Protein AF-A0A936DFU2-F1 (afdb_monomer_lite)

Radius of gyration: 25.17 Å; chains: 1; bounding box: 78×55×82 Å

Sequence (250 aa):
MAACGSPNARVMEKDEVQRMEPAEHAGEPSEAEKIRALIDEVRKVDAVFVRGEETFDGATMADELEHRVTRLTFATARQFVDAVAAIDRSKAEPLRVRLTDGTVLEARDWYLAALDEMEGATRAPRATGPARHDPNAPVTLGILDALTIVERSRETFVAPARKLPSGKTKGKRKEYTAPDFAEMLRKKWEFLGADVRDLETFIDEIATDAFSTMEPYRVLHEDGSEEELRGWLLAQLDARRAALAKGGAP

Secondary structure (DSSP, 8-state):
----------PPPP-----------TTS--HHHHHHHHHHHHHH--EEEEETTEEEEHHHHHHHHHHHHHH---SSHHHHHHHHHHHHHTSSS--EEEETTS-EEEHHHHHHHHHHHHTT--------S-----TTSHHHHHHHHHHHHHHH--PEEEPPPPBPTTS-B-SS--EEEHHHHHHHHHHHHHHH-TT--SHHHIIIIIISB-TTT--B-EEEPTTS-EEEHHHHHHHHHHHHHHHHHTT---

Foldseek 3Di:
DDDDDDDDDDDDDDDDDDDDDPPPPPPFDAQVRLLVQLLVCLLPAPKWKDWPPDIDHSNRVSVVLVVLVVVDDDRGNLRSLLVVQVVQVVDPGFIWIQHPVRDIGGVSVVSVVSSCVSRVVPDDPDDDDDDDDDCPDPQNVLVVVLLVCLLPDQWKKWADFDQDPVRDTDDDTDIDGSNRLSVQLVVQCVSSPPPVRHPVCSCQPRQAQDPRPGHGMWIQDPVRDIDTSSVVSVVSSVVVVVCVVVVDDD

pLDDT: mean 70.52, std 17.35, range [29.41, 91.0]

Structure (mmCIF, N/CA/C/O backbone):
data_AF-A0A936DFU2-F1
#
_entry.id   AF-A0A936DFU2-F1
#
loop_
_atom_site.group_PDB
_atom_site.id
_atom_site.type_symbol
_atom_site.label_atom_id
_atom_site.label_alt_id
_atom_site.label_comp_id
_atom_site.label_asym_id
_atom_site.label_entity_id
_atom_site.label_seq_id
_atom_site.pdbx_PDB_ins_code
_atom_site.Cartn_x
_atom_site.Cartn_y
_atom_site.Cartn_z
_atom_site.occupancy
_atom_site.B_iso_or_equiv
_atom_site.auth_seq_id
_atom_site.auth_comp_id
_atom_site.auth_asym_id
_atom_site.auth_atom_id
_atom_site.pdbx_PDB_model_num
ATOM 1 N N . MET A 1 1 ? 43.336 -40.981 53.126 1.00 37.81 1 MET A N 1
ATOM 2 C CA . MET A 1 1 ? 44.437 -40.228 52.490 1.00 37.81 1 MET A CA 1
ATOM 3 C C . MET A 1 1 ? 44.076 -39.996 51.030 1.00 37.81 1 MET A C 1
ATOM 5 O O . MET A 1 1 ? 43.496 -40.890 50.433 1.00 37.81 1 MET A O 1
ATOM 9 N N . ALA A 1 2 ? 44.342 -38.770 50.569 1.00 38.03 2 ALA A N 1
ATOM 10 C CA . ALA A 1 2 ? 44.378 -38.212 49.208 1.00 38.03 2 ALA A CA 1
ATOM 11 C C . ALA A 1 2 ? 44.585 -39.200 48.037 1.00 38.03 2 ALA A C 1
ATOM 13 O O . ALA A 1 2 ? 45.198 -40.238 48.235 1.00 38.03 2 ALA A O 1
ATOM 14 N N . ALA A 1 3 ? 44.282 -38.914 46.769 1.00 29.52 3 ALA A N 1
ATOM 15 C CA . ALA A 1 3 ? 43.553 -37.877 46.027 1.00 29.52 3 ALA A CA 1
ATOM 16 C C . ALA A 1 3 ? 43.796 -38.187 44.524 1.00 29.52 3 ALA A C 1
ATOM 18 O O . ALA A 1 3 ? 44.840 -38.749 44.212 1.00 29.52 3 ALA A O 1
ATOM 19 N N . CYS A 1 4 ? 42.893 -37.730 43.641 1.00 33.91 4 CYS A N 1
ATOM 20 C CA . CYS A 1 4 ? 43.118 -37.340 42.229 1.00 33.91 4 CYS A CA 1
ATOM 21 C C . CYS A 1 4 ? 43.602 -38.410 41.211 1.00 33.91 4 CYS A C 1
ATOM 23 O O . CYS A 1 4 ? 44.505 -39.183 41.470 1.00 33.91 4 CYS A O 1
ATOM 25 N N . GLY A 1 5 ? 43.113 -38.476 39.973 1.00 32.28 5 GLY A N 1
ATOM 26 C CA . GLY A 1 5 ? 42.166 -37.631 39.259 1.00 32.28 5 GLY A CA 1
ATOM 27 C C . GLY A 1 5 ? 41.807 -38.250 37.902 1.00 32.28 5 GLY A C 1
ATOM 28 O O . GLY A 1 5 ? 42.574 -39.018 37.325 1.00 32.28 5 GLY A O 1
ATOM 29 N N . SER A 1 6 ? 40.619 -37.911 37.407 1.00 43.75 6 SER A N 1
ATOM 30 C CA . SER A 1 6 ? 40.254 -38.058 35.994 1.00 43.75 6 SER A CA 1
ATOM 31 C C . SER A 1 6 ? 40.936 -36.960 35.166 1.00 43.75 6 SER A C 1
ATOM 33 O O . SER A 1 6 ? 41.292 -35.911 35.713 1.00 43.75 6 SER A O 1
ATOM 35 N N . PRO A 1 7 ? 41.049 -37.149 33.841 1.00 48.31 7 PRO A N 1
ATOM 36 C CA . PRO A 1 7 ? 40.136 -36.370 33.001 1.00 48.31 7 PRO A CA 1
ATOM 37 C C . PRO A 1 7 ? 39.566 -37.122 31.781 1.00 48.31 7 PRO A C 1
ATOM 39 O O . PRO A 1 7 ? 40.269 -37.888 31.136 1.00 48.31 7 PRO A O 1
ATOM 42 N N . ASN A 1 8 ? 38.294 -36.791 31.497 1.00 35.34 8 ASN A N 1
ATOM 43 C CA . ASN A 1 8 ? 37.645 -36.487 30.204 1.00 35.34 8 ASN A CA 1
ATOM 44 C C . ASN A 1 8 ? 37.805 -37.429 28.994 1.00 35.34 8 ASN A C 1
ATOM 46 O O . ASN A 1 8 ? 38.872 -37.937 28.704 1.00 35.34 8 ASN A O 1
ATOM 50 N N . ALA A 1 9 ? 36.825 -37.588 28.107 1.00 38.09 9 ALA A N 1
ATOM 51 C CA . ALA A 1 9 ? 35.426 -37.172 28.038 1.00 38.09 9 ALA A CA 1
ATOM 52 C C . ALA A 1 9 ? 34.823 -37.949 26.856 1.00 38.09 9 ALA A C 1
ATOM 54 O O . ALA A 1 9 ? 35.426 -37.993 25.784 1.00 38.09 9 ALA A O 1
ATOM 55 N N . ARG A 1 10 ? 33.623 -38.514 27.006 1.00 35.47 10 ARG A N 1
ATOM 56 C CA . ARG A 1 10 ? 32.762 -38.780 25.851 1.00 35.47 10 ARG A CA 1
ATOM 57 C C . ARG A 1 10 ? 31.477 -38.005 26.075 1.00 35.47 10 ARG A C 1
ATOM 59 O O . ARG A 1 10 ? 30.786 -38.190 27.071 1.00 35.47 10 ARG A O 1
ATOM 66 N N . VAL A 1 11 ? 31.316 -37.024 25.201 1.00 44.38 11 VAL A N 1
ATOM 67 C CA . VAL A 1 11 ? 30.290 -35.992 25.176 1.00 44.38 11 VAL A CA 1
ATOM 68 C C . VAL A 1 11 ? 28.898 -36.619 25.206 1.00 44.38 11 VAL A C 1
ATOM 70 O O . VAL A 1 11 ? 28.644 -37.615 24.538 1.00 44.38 11 VAL A O 1
ATOM 73 N N . MET A 1 12 ? 28.035 -36.001 26.011 1.00 35.97 12 MET A N 1
ATOM 74 C CA . MET A 1 12 ? 26.599 -36.238 26.078 1.00 35.97 12 MET A CA 1
ATOM 75 C C . MET A 1 12 ? 25.949 -35.831 24.752 1.00 35.97 12 MET A C 1
ATOM 77 O O . MET A 1 12 ? 26.079 -34.674 24.347 1.00 35.97 12 MET A O 1
ATOM 81 N N . GLU A 1 13 ? 25.229 -36.747 24.108 1.00 41.91 13 GLU A N 1
ATOM 82 C CA . GLU A 1 13 ? 24.231 -36.375 23.107 1.00 41.91 13 GLU A CA 1
ATOM 83 C C . GLU A 1 13 ? 23.033 -35.764 23.834 1.00 41.91 13 GLU A C 1
ATOM 85 O O . GLU A 1 13 ? 22.465 -36.337 24.765 1.00 41.91 13 GLU A O 1
ATOM 90 N N . LYS A 1 14 ? 22.757 -34.521 23.453 1.00 38.25 14 LYS A N 1
ATOM 91 C CA . LYS A 1 14 ? 21.739 -33.636 23.993 1.00 38.25 14 LYS A CA 1
ATOM 92 C C . LYS A 1 14 ? 20.502 -33.672 23.103 1.00 38.25 14 LYS A C 1
ATOM 94 O O . LYS A 1 14 ? 20.624 -33.714 21.884 1.00 38.25 14 LYS A O 1
ATOM 99 N N . ASP A 1 15 ? 19.376 -33.464 23.772 1.00 38.47 15 ASP A N 1
ATOM 100 C CA . ASP A 1 15 ? 18.198 -32.757 23.275 1.00 38.47 15 ASP A CA 1
ATOM 101 C C . ASP A 1 15 ? 17.238 -33.515 22.349 1.00 38.47 15 ASP A C 1
ATOM 103 O O . ASP A 1 15 ? 17.167 -33.355 21.134 1.00 38.47 15 ASP A O 1
ATOM 107 N N . GLU A 1 16 ? 16.365 -34.245 23.036 1.00 44.91 16 GLU A N 1
ATOM 108 C CA . GLU A 1 16 ? 14.933 -34.283 22.773 1.00 44.91 16 GLU A CA 1
ATOM 109 C C . GLU A 1 16 ? 14.372 -32.842 22.678 1.00 44.91 16 GLU A C 1
ATOM 111 O O . GLU A 1 16 ? 14.086 -32.198 23.686 1.00 44.91 16 GLU A O 1
ATOM 116 N N . VAL A 1 17 ? 14.210 -32.323 21.456 1.00 40.50 17 VAL A N 1
ATOM 117 C CA . VAL A 1 17 ? 13.314 -31.191 21.169 1.00 40.50 17 VAL A CA 1
ATOM 118 C C . VAL A 1 17 ? 12.320 -31.628 20.107 1.00 40.50 17 VAL A C 1
ATOM 120 O O . VAL A 1 17 ? 12.527 -31.514 18.904 1.00 40.50 17 VAL A O 1
ATOM 123 N N . GLN A 1 18 ? 11.192 -32.124 20.587 1.00 39.03 18 GLN A N 1
ATOM 124 C CA . GLN A 1 18 ? 9.959 -32.164 19.830 1.00 39.03 18 GLN A CA 1
ATOM 125 C C . GLN A 1 18 ? 9.424 -30.725 19.767 1.00 39.03 18 GLN A C 1
ATOM 127 O O . GLN A 1 18 ? 8.985 -30.210 20.794 1.00 39.03 18 GLN A O 1
ATOM 132 N N . ARG A 1 19 ? 9.485 -30.056 18.604 1.00 36.56 19 ARG A N 1
ATOM 133 C CA . ARG A 1 19 ? 8.573 -28.953 18.233 1.00 36.56 19 ARG A CA 1
ATOM 134 C C . ARG A 1 19 ? 8.768 -28.491 16.787 1.00 36.56 19 ARG A C 1
ATOM 136 O O . ARG A 1 19 ? 9.755 -27.848 16.461 1.00 36.56 19 ARG A O 1
ATOM 143 N N . MET A 1 20 ? 7.709 -28.741 16.021 1.00 29.41 20 MET A N 1
ATOM 144 C CA . MET A 1 20 ? 7.268 -28.014 14.830 1.00 29.41 20 MET A CA 1
ATOM 145 C C . MET A 1 20 ? 8.169 -28.164 13.608 1.00 29.41 20 MET A C 1
ATOM 147 O O . MET A 1 20 ? 9.076 -27.379 13.352 1.00 29.41 20 MET A O 1
ATOM 151 N N . GLU A 1 21 ? 7.816 -29.174 12.817 1.00 34.22 21 GLU A N 1
ATOM 152 C CA . GLU A 1 21 ? 8.001 -29.158 11.371 1.00 34.22 21 GLU A CA 1
ATOM 153 C C . GLU A 1 21 ? 7.580 -27.775 10.836 1.00 34.22 21 GLU A C 1
ATOM 155 O O . GLU A 1 21 ? 6.469 -27.324 11.147 1.00 34.22 21 GLU A O 1
ATOM 160 N N . PRO A 1 22 ? 8.438 -27.051 10.094 1.00 34.81 22 PRO A N 1
ATOM 161 C CA . PRO A 1 22 ? 7.972 -25.899 9.348 1.00 34.81 22 PRO A CA 1
ATOM 162 C C . PRO A 1 22 ? 6.972 -26.433 8.330 1.00 34.81 22 PRO A C 1
ATOM 164 O O . PRO A 1 22 ? 7.327 -27.234 7.470 1.00 34.81 22 PRO A O 1
ATOM 167 N N . ALA A 1 23 ? 5.709 -26.039 8.483 1.00 34.94 23 ALA A N 1
ATOM 168 C CA . ALA A 1 23 ? 4.673 -26.334 7.514 1.00 34.94 23 ALA A CA 1
ATOM 169 C C . ALA A 1 23 ? 5.154 -25.851 6.144 1.00 34.94 23 ALA A C 1
ATOM 171 O O . ALA A 1 23 ? 5.227 -24.647 5.891 1.00 34.94 23 ALA A O 1
ATOM 172 N N . GLU A 1 24 ? 5.510 -26.804 5.289 1.00 38.97 24 GLU A N 1
ATOM 173 C CA . GLU A 1 24 ? 5.785 -26.584 3.883 1.00 38.97 24 GLU A CA 1
ATOM 174 C C . GLU A 1 24 ? 4.565 -25.878 3.279 1.00 38.97 24 GLU A C 1
ATOM 176 O O . GLU A 1 24 ? 3.516 -26.487 3.068 1.00 38.97 24 GLU A O 1
ATOM 181 N N . HIS A 1 25 ? 4.677 -24.569 3.031 1.00 38.44 25 HIS A N 1
ATOM 182 C CA . HIS A 1 25 ? 3.763 -23.844 2.149 1.00 38.44 25 HIS A CA 1
ATOM 183 C C . HIS A 1 25 ? 4.099 -24.267 0.716 1.00 38.44 25 HIS A C 1
ATOM 185 O O . HIS A 1 25 ? 4.729 -23.544 -0.050 1.00 38.44 25 HIS A O 1
ATOM 191 N N . ALA A 1 26 ? 3.754 -25.508 0.383 1.00 45.69 26 ALA A N 1
ATOM 192 C CA . ALA A 1 26 ? 3.852 -26.042 -0.960 1.00 45.69 26 ALA A CA 1
ATOM 193 C C . ALA A 1 26 ? 2.781 -25.366 -1.831 1.00 45.69 26 ALA A C 1
ATOM 195 O O . ALA A 1 26 ? 1.634 -25.807 -1.865 1.00 45.69 26 ALA A O 1
ATOM 196 N N . GLY A 1 27 ? 3.157 -24.282 -2.515 1.00 52.28 27 GLY A N 1
ATOM 197 C CA . GLY A 1 27 ? 2.337 -23.694 -3.576 1.00 52.28 27 GLY A CA 1
ATOM 198 C C . GLY A 1 27 ? 2.658 -22.248 -3.947 1.00 52.28 27 GLY A C 1
ATOM 199 O O . GLY A 1 27 ? 2.494 -21.894 -5.111 1.00 52.28 27 GLY A O 1
ATOM 200 N N . GLU A 1 28 ? 3.144 -21.429 -3.012 1.00 56.53 28 GLU A N 1
ATOM 201 C CA . GLU A 1 28 ? 3.350 -19.993 -3.248 1.00 56.53 28 GLU A CA 1
ATOM 202 C C . GLU A 1 28 ? 4.844 -19.636 -3.203 1.00 56.53 28 GLU A C 1
ATOM 204 O O . GLU A 1 28 ? 5.522 -19.988 -2.234 1.00 56.53 28 GLU A O 1
ATOM 209 N N . PRO A 1 29 ? 5.388 -18.964 -4.239 1.00 68.69 29 PRO A N 1
ATOM 210 C CA . PRO A 1 29 ? 6.783 -18.543 -4.238 1.00 68.69 29 PRO A CA 1
ATOM 211 C C . PRO A 1 29 ? 7.025 -17.570 -3.083 1.00 68.69 29 PRO A C 1
ATOM 213 O O . PRO A 1 29 ? 6.237 -16.652 -2.854 1.00 68.69 29 PRO A O 1
ATOM 216 N N . SER A 1 30 ? 8.130 -17.744 -2.362 1.00 73.69 30 SER A N 1
ATOM 217 C CA . SER A 1 30 ? 8.519 -16.802 -1.314 1.00 73.69 30 SER A CA 1
ATOM 218 C C . SER A 1 30 ? 8.784 -15.409 -1.893 1.00 73.69 30 SER A C 1
ATOM 220 O O . SER A 1 30 ? 9.151 -15.255 -3.057 1.00 73.69 30 SER A O 1
ATOM 222 N N . GLU A 1 31 ? 8.683 -14.367 -1.067 1.00 76.44 31 GLU A N 1
ATOM 223 C CA . GLU A 1 31 ? 8.936 -12.982 -1.497 1.00 76.44 31 GLU A CA 1
ATOM 224 C C . GLU A 1 31 ? 10.331 -12.797 -2.124 1.00 76.44 31 GLU A C 1
ATOM 226 O O . GLU A 1 31 ? 10.501 -12.058 -3.093 1.00 76.44 31 GLU A O 1
ATOM 231 N N . ALA A 1 32 ? 11.335 -13.529 -1.631 1.00 70.00 32 ALA A N 1
ATOM 232 C CA . ALA A 1 32 ? 12.675 -13.528 -2.210 1.00 70.00 32 ALA A CA 1
ATOM 233 C C . ALA A 1 32 ? 12.726 -14.208 -3.591 1.00 70.00 32 ALA A C 1
ATOM 235 O O . ALA A 1 32 ? 13.481 -13.775 -4.462 1.00 70.00 32 ALA A O 1
ATOM 236 N N . GLU A 1 33 ? 11.936 -15.261 -3.803 1.00 70.25 33 GLU A N 1
ATOM 237 C CA . GLU A 1 33 ? 11.803 -15.922 -5.104 1.00 70.25 33 GLU A CA 1
ATOM 238 C C . GLU A 1 33 ? 11.056 -15.040 -6.102 1.00 70.25 33 GLU A C 1
ATOM 240 O O . GLU A 1 33 ? 11.513 -14.919 -7.235 1.00 70.25 33 GLU A O 1
ATOM 245 N N . LYS A 1 34 ? 9.997 -14.342 -5.673 1.00 78.88 34 LYS A N 1
ATOM 246 C CA . LYS A 1 34 ? 9.277 -13.359 -6.500 1.00 78.88 34 LYS A CA 1
ATOM 247 C C . LYS A 1 34 ? 10.191 -12.227 -6.973 1.00 78.88 34 LYS A C 1
ATOM 249 O O . LYS A 1 34 ? 10.191 -11.884 -8.149 1.00 78.88 34 LYS A O 1
ATOM 254 N N . ILE A 1 35 ? 11.036 -11.684 -6.093 1.00 75.94 35 ILE A N 1
ATOM 255 C CA . ILE A 1 35 ? 11.999 -10.630 -6.461 1.00 75.94 35 ILE A CA 1
ATOM 256 C C . ILE A 1 35 ? 13.052 -11.150 -7.443 1.00 75.94 35 ILE A C 1
ATOM 258 O O . ILE A 1 35 ? 13.389 -10.466 -8.408 1.00 75.94 35 ILE A O 1
ATOM 262 N N . ARG A 1 36 ? 13.570 -12.365 -7.228 1.00 75.81 36 ARG A N 1
ATOM 263 C CA . ARG A 1 36 ? 14.516 -12.988 -8.167 1.00 75.81 36 ARG A CA 1
ATOM 264 C C . ARG A 1 36 ? 13.873 -13.241 -9.527 1.00 75.81 36 ARG A C 1
ATOM 266 O O . ARG A 1 36 ? 14.506 -12.964 -10.539 1.00 75.81 36 ARG A O 1
ATOM 273 N N . ALA A 1 37 ? 12.633 -13.724 -9.547 1.00 80.75 37 ALA A N 1
ATOM 274 C CA . ALA A 1 37 ? 11.871 -13.938 -10.770 1.00 80.75 37 ALA A CA 1
ATOM 275 C C . ALA A 1 37 ? 11.608 -12.616 -11.506 1.00 80.75 37 ALA A C 1
ATOM 277 O O . ALA A 1 37 ? 11.819 -12.548 -12.711 1.00 80.75 37 ALA A O 1
ATOM 278 N N . LEU A 1 38 ? 11.259 -11.544 -10.786 1.00 86.31 38 LEU A N 1
ATOM 279 C CA . LEU A 1 38 ? 11.111 -10.198 -11.346 1.00 86.31 38 LEU A CA 1
ATOM 280 C C . LEU A 1 38 ? 12.402 -9.703 -12.011 1.00 86.31 38 LEU A C 1
ATOM 282 O O . LEU A 1 38 ? 12.369 -9.207 -13.132 1.00 86.31 38 LEU A O 1
ATOM 286 N N . ILE A 1 39 ? 13.545 -9.846 -11.340 1.00 84.12 39 ILE A N 1
ATOM 287 C CA . ILE A 1 39 ? 14.851 -9.446 -11.887 1.00 84.12 39 ILE A CA 1
ATOM 288 C C . ILE A 1 39 ? 15.209 -10.277 -13.126 1.00 84.12 39 ILE A C 1
ATOM 290 O O . ILE A 1 39 ? 15.739 -9.744 -14.102 1.00 84.12 39 ILE A O 1
ATOM 294 N N . ASP A 1 40 ? 14.914 -11.574 -13.107 1.00 79.69 40 ASP A N 1
ATOM 295 C CA . ASP A 1 40 ? 15.152 -12.461 -14.243 1.00 79.69 40 ASP A CA 1
ATOM 296 C C . ASP A 1 40 ? 14.243 -12.121 -15.440 1.00 79.69 40 ASP A C 1
ATOM 298 O O . ASP A 1 40 ? 14.696 -12.140 -16.584 1.00 79.69 40 ASP A O 1
ATOM 302 N N . GLU A 1 41 ? 13.001 -11.703 -15.188 1.00 86.38 41 GLU A N 1
ATOM 303 C CA . GLU A 1 41 ? 12.084 -11.197 -16.215 1.00 86.38 41 GLU A CA 1
ATOM 304 C C . GLU A 1 41 ? 12.598 -9.887 -16.827 1.00 86.38 41 GLU A C 1
ATOM 306 O O . GLU A 1 41 ? 12.636 -9.740 -18.047 1.00 86.38 41 GLU A O 1
ATOM 311 N N . VAL A 1 42 ? 13.102 -8.963 -16.000 1.00 86.75 42 VAL A N 1
ATOM 312 C CA . VAL A 1 42 ? 13.769 -7.729 -16.461 1.00 86.75 42 VAL A CA 1
ATOM 313 C C . VAL A 1 42 ? 14.993 -8.033 -17.322 1.00 86.75 42 VAL A C 1
ATOM 315 O O . VAL A 1 42 ? 15.252 -7.336 -18.298 1.00 86.75 42 VAL A O 1
ATOM 318 N N . ARG A 1 43 ? 15.742 -9.089 -17.002 1.00 85.38 43 ARG A N 1
ATOM 319 C CA . ARG A 1 43 ? 16.902 -9.507 -17.796 1.00 85.38 43 ARG A CA 1
ATOM 320 C C . ARG A 1 43 ? 16.503 -10.059 -19.167 1.00 85.38 43 ARG A C 1
ATOM 322 O O . ARG A 1 43 ? 17.261 -9.911 -20.122 1.00 85.38 43 ARG A O 1
ATOM 329 N N . L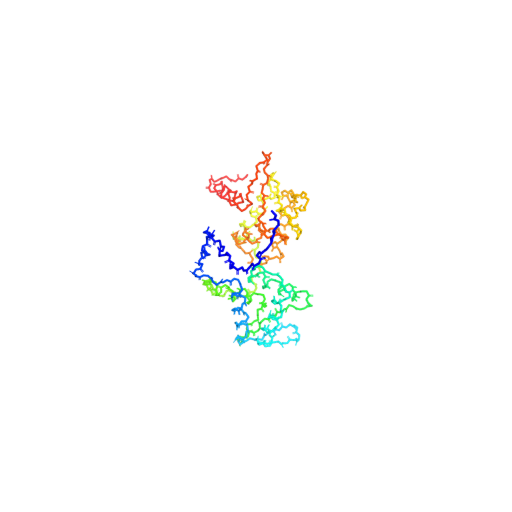YS A 1 44 ? 15.352 -10.729 -19.251 1.00 84.19 44 LYS A N 1
ATOM 330 C CA . LYS A 1 44 ? 14.862 -11.416 -20.457 1.00 84.19 44 LYS A CA 1
ATOM 331 C C . LYS A 1 44 ? 13.985 -10.548 -21.346 1.00 84.19 44 LYS A C 1
ATOM 333 O O . LYS A 1 44 ? 13.862 -10.851 -22.533 1.00 84.19 44 LYS A O 1
ATOM 338 N N . VAL A 1 45 ? 13.347 -9.522 -20.784 1.00 82.81 45 VAL A N 1
ATOM 339 C CA . VAL A 1 45 ? 12.426 -8.681 -21.539 1.00 82.81 45 VAL A CA 1
ATOM 340 C C . VAL A 1 45 ? 13.177 -7.943 -22.642 1.00 82.81 45 VAL A C 1
ATOM 342 O O . VAL A 1 45 ? 14.194 -7.286 -22.418 1.00 82.81 45 VAL A O 1
ATOM 345 N N . ASP A 1 46 ? 12.634 -8.024 -23.852 1.00 81.56 46 ASP A N 1
ATOM 346 C CA . ASP A 1 46 ? 13.079 -7.213 -24.979 1.00 81.56 46 ASP A CA 1
ATOM 347 C C . ASP A 1 46 ? 12.450 -5.816 -24.859 1.00 81.56 46 ASP A C 1
ATOM 349 O O . ASP A 1 46 ? 11.468 -5.471 -25.521 1.00 81.56 46 ASP A O 1
ATOM 353 N N . ALA A 1 47 ? 12.944 -5.047 -23.888 1.00 84.81 47 ALA A N 1
ATOM 354 C CA . ALA A 1 47 ? 12.514 -3.687 -23.604 1.00 84.81 47 ALA A CA 1
ATOM 355 C C . ALA A 1 47 ? 13.706 -2.800 -23.238 1.00 84.81 47 ALA A C 1
ATOM 357 O O . ALA A 1 47 ? 14.741 -3.264 -22.760 1.00 84.81 47 ALA A O 1
ATOM 358 N N . VAL A 1 48 ? 13.537 -1.496 -23.451 1.00 87.81 48 VAL A N 1
ATOM 359 C CA . VAL A 1 48 ? 14.535 -0.485 -23.093 1.00 87.81 48 VAL A CA 1
ATOM 360 C C . VAL A 1 48 ? 14.004 0.342 -21.935 1.00 87.81 48 VAL A C 1
ATOM 362 O O . VAL A 1 48 ? 12.944 0.960 -22.039 1.00 87.81 48 VAL A O 1
ATOM 365 N N . PHE A 1 49 ? 14.756 0.389 -20.846 1.00 86.94 49 PHE A N 1
ATOM 366 C CA . PHE A 1 49 ? 14.473 1.233 -19.698 1.00 86.94 49 PHE A CA 1
ATOM 367 C C . PHE A 1 49 ? 15.054 2.620 -19.964 1.00 86.94 49 PHE A C 1
ATOM 369 O O . PHE A 1 49 ? 16.219 2.756 -20.318 1.00 86.94 49 PHE A O 1
ATOM 376 N N . VAL A 1 50 ? 14.250 3.667 -19.842 1.00 84.88 50 VAL A N 1
ATOM 377 C CA . VAL A 1 50 ? 14.627 5.037 -20.198 1.00 84.88 50 VAL A CA 1
ATOM 378 C C . VAL A 1 50 ? 14.444 5.932 -18.987 1.00 84.88 50 VAL A C 1
ATOM 380 O O . VAL A 1 50 ? 13.370 5.957 -18.384 1.00 84.88 50 VAL A O 1
ATOM 383 N N . ARG A 1 51 ? 15.481 6.692 -18.645 1.00 83.12 51 ARG A N 1
ATOM 384 C CA . ARG A 1 51 ? 15.439 7.745 -17.631 1.00 83.12 51 ARG A CA 1
ATOM 385 C C . ARG A 1 51 ? 16.028 9.004 -18.255 1.00 83.12 51 ARG A C 1
ATOM 387 O O . ARG A 1 51 ? 17.242 9.120 -18.376 1.00 83.12 51 ARG A O 1
ATOM 394 N N . GLY A 1 52 ? 15.167 9.915 -18.696 1.00 80.94 52 GLY A N 1
ATOM 395 C CA . GLY A 1 52 ? 15.631 11.089 -19.430 1.00 80.94 52 GLY A CA 1
ATOM 396 C C . GLY A 1 52 ? 16.283 10.739 -20.757 1.00 80.94 52 GLY A C 1
ATOM 397 O O . GLY A 1 52 ? 15.672 10.091 -21.606 1.00 80.94 52 GLY A O 1
ATOM 398 N N . GLU A 1 53 ? 17.541 11.152 -20.905 1.00 78.62 53 GLU A N 1
ATOM 399 C CA . GLU A 1 53 ? 18.410 10.822 -22.041 1.00 78.62 53 GLU A CA 1
ATOM 400 C C . GLU A 1 53 ? 19.170 9.497 -21.849 1.00 78.62 53 GLU A C 1
ATOM 402 O O . GLU A 1 53 ? 19.748 8.974 -22.802 1.00 78.62 53 GLU A O 1
ATOM 407 N N . GLU A 1 54 ? 19.166 8.932 -20.637 1.00 83.38 54 GLU A N 1
ATOM 408 C CA . GLU A 1 54 ? 19.817 7.658 -20.344 1.00 83.38 54 GLU A CA 1
ATOM 409 C C . GLU A 1 54 ? 18.916 6.482 -20.739 1.00 83.38 54 GLU A C 1
ATOM 411 O O . GLU A 1 54 ? 17.723 6.443 -20.420 1.00 83.38 54 GLU A O 1
ATOM 416 N N . THR A 1 55 ? 19.504 5.486 -21.400 1.00 85.94 55 THR A N 1
ATOM 417 C CA . THR A 1 55 ? 18.831 4.238 -21.770 1.00 85.94 55 THR A CA 1
ATOM 418 C C . THR A 1 55 ? 19.598 3.042 -21.232 1.00 85.94 55 THR A C 1
ATOM 420 O O . THR A 1 55 ? 20.803 2.931 -21.457 1.00 85.94 55 THR A O 1
ATOM 423 N N . PHE A 1 56 ? 18.886 2.125 -20.595 1.00 85.19 56 PHE A N 1
ATOM 424 C CA . PHE A 1 56 ? 19.396 0.881 -20.043 1.00 85.19 56 PHE A CA 1
ATOM 425 C C . PHE A 1 56 ? 18.693 -0.280 -20.747 1.00 85.19 56 PHE A C 1
ATOM 427 O O . PHE A 1 56 ? 17.476 -0.256 -20.944 1.00 85.19 56 PHE A O 1
ATOM 434 N N . ASP A 1 57 ? 19.452 -1.289 -21.156 1.00 86.12 57 ASP A N 1
ATOM 435 C CA . ASP A 1 57 ? 18.866 -2.554 -21.594 1.00 86.12 57 ASP A CA 1
ATOM 436 C C . ASP A 1 57 ? 18.423 -3.392 -20.382 1.00 86.12 57 ASP A C 1
ATOM 438 O O . ASP A 1 57 ? 18.738 -3.077 -19.228 1.00 86.12 57 ASP A O 1
ATOM 442 N N . GLY A 1 58 ? 17.659 -4.455 -20.638 1.00 82.06 58 GLY A N 1
ATOM 443 C CA . GLY A 1 58 ? 17.165 -5.344 -19.586 1.00 82.06 58 GLY A CA 1
ATOM 444 C C . GLY A 1 58 ? 18.275 -5.954 -18.725 1.00 82.06 58 GLY A C 1
ATOM 445 O O . GLY A 1 58 ? 18.121 -6.068 -17.512 1.00 82.06 58 GLY A O 1
ATOM 446 N N . ALA A 1 59 ? 19.435 -6.269 -19.310 1.00 84.19 59 ALA A N 1
ATOM 447 C CA . ALA A 1 59 ? 20.581 -6.788 -18.565 1.00 84.19 59 ALA A CA 1
ATOM 448 C C . ALA A 1 59 ? 21.137 -5.748 -17.578 1.00 84.19 59 ALA A C 1
ATOM 450 O O . ALA A 1 59 ? 21.267 -6.034 -16.390 1.00 84.19 59 ALA A O 1
ATOM 451 N N . THR A 1 60 ? 21.377 -4.523 -18.048 1.00 85.75 60 THR A N 1
ATOM 452 C CA . THR A 1 60 ? 21.880 -3.412 -17.230 1.00 85.75 60 THR A CA 1
ATOM 453 C C . THR A 1 60 ? 20.895 -3.052 -16.118 1.00 85.75 60 THR A C 1
ATOM 455 O O . THR A 1 60 ? 21.301 -2.810 -14.980 1.00 85.75 60 THR A O 1
ATOM 458 N N . MET A 1 61 ? 19.593 -3.046 -16.420 1.00 87.88 61 MET A N 1
ATOM 459 C CA . MET A 1 61 ? 18.563 -2.774 -15.419 1.00 87.88 61 MET A CA 1
ATOM 460 C C . MET A 1 61 ? 18.462 -3.902 -14.384 1.00 87.88 61 MET A C 1
ATOM 462 O O . MET A 1 61 ? 18.322 -3.622 -13.194 1.00 87.88 61 MET A O 1
ATOM 466 N N . ALA A 1 62 ? 18.579 -5.166 -14.801 1.00 83.38 62 ALA A N 1
ATOM 467 C CA . ALA A 1 62 ? 18.595 -6.306 -13.889 1.00 83.38 62 ALA A CA 1
ATOM 468 C C . ALA A 1 62 ? 19.781 -6.227 -12.916 1.00 83.38 62 ALA A C 1
ATOM 470 O O . ALA A 1 62 ? 19.577 -6.353 -11.710 1.00 83.38 62 ALA A O 1
ATOM 471 N N . ASP A 1 63 ? 20.986 -5.924 -13.409 1.00 79.69 63 ASP A N 1
ATOM 472 C CA . ASP A 1 63 ? 22.160 -5.679 -12.564 1.00 79.69 63 ASP A CA 1
ATOM 473 C C . ASP A 1 63 ? 21.906 -4.544 -11.557 1.00 79.69 63 ASP A C 1
ATOM 475 O O . ASP A 1 63 ? 22.222 -4.673 -10.371 1.00 79.69 63 ASP A O 1
ATOM 479 N N . GLU A 1 64 ? 21.294 -3.434 -11.982 1.00 81.81 64 GLU A N 1
ATOM 480 C CA . GLU A 1 64 ? 20.953 -2.329 -11.078 1.00 81.81 64 GLU A CA 1
ATOM 481 C C . GLU A 1 64 ? 19.949 -2.767 -9.994 1.00 81.81 64 GLU A C 1
ATOM 483 O O . GLU A 1 64 ? 20.107 -2.409 -8.821 1.00 81.81 64 GLU A O 1
ATOM 488 N N . LEU A 1 65 ? 18.945 -3.574 -10.346 1.00 82.94 65 LEU A N 1
ATOM 489 C CA . LEU A 1 65 ? 17.986 -4.132 -9.390 1.00 82.94 65 LEU A CA 1
ATOM 490 C C . LEU A 1 65 ? 18.653 -5.104 -8.405 1.00 82.94 65 LEU A C 1
ATOM 492 O O . LEU A 1 65 ? 18.381 -5.011 -7.208 1.00 82.94 65 LEU A O 1
ATOM 496 N N . GLU A 1 66 ? 19.574 -5.962 -8.853 1.00 81.31 66 GLU A N 1
ATOM 497 C CA . GLU A 1 66 ? 20.355 -6.847 -7.971 1.00 81.31 66 GLU A CA 1
ATOM 498 C C . GLU A 1 66 ? 21.179 -6.043 -6.960 1.00 81.31 66 GLU A C 1
ATOM 500 O O . GLU A 1 66 ? 21.176 -6.334 -5.760 1.00 81.31 66 GLU A O 1
ATOM 505 N N . HIS A 1 67 ? 21.817 -4.959 -7.407 1.00 78.00 67 HIS A N 1
ATOM 506 C CA . HIS A 1 67 ? 22.529 -4.054 -6.507 1.00 78.00 67 HIS A CA 1
ATOM 507 C C . HIS A 1 67 ? 21.584 -3.415 -5.480 1.00 78.00 67 HIS A C 1
ATOM 509 O O . HIS A 1 67 ? 21.945 -3.291 -4.305 1.00 78.00 67 HIS A O 1
ATOM 515 N N . ARG A 1 68 ? 20.367 -3.032 -5.885 1.00 79.31 68 ARG A N 1
ATOM 516 C CA . ARG A 1 68 ? 19.356 -2.443 -4.992 1.00 79.31 68 ARG A CA 1
ATOM 517 C C . ARG A 1 68 ? 18.818 -3.451 -3.975 1.00 79.31 68 ARG A C 1
ATOM 519 O O . ARG A 1 68 ? 18.646 -3.071 -2.819 1.00 79.31 68 ARG A O 1
ATOM 526 N N . VAL A 1 69 ? 18.655 -4.723 -4.343 1.00 76.81 69 VAL A N 1
ATOM 527 C CA . VAL A 1 69 ? 18.262 -5.802 -3.415 1.00 76.81 69 VAL A CA 1
ATOM 528 C C . VAL A 1 69 ? 19.214 -5.898 -2.220 1.00 76.81 69 VAL A C 1
ATOM 530 O O . VAL A 1 69 ? 18.769 -6.107 -1.098 1.00 76.81 69 VAL A O 1
ATOM 533 N N . THR A 1 70 ? 20.517 -5.683 -2.425 1.00 77.25 70 THR A N 1
ATOM 534 C CA . THR A 1 70 ? 21.509 -5.741 -1.330 1.00 77.25 70 THR A CA 1
ATOM 535 C C . THR A 1 70 ? 21.538 -4.503 -0.429 1.00 77.25 70 THR A C 1
ATOM 537 O O . THR A 1 70 ? 22.100 -4.552 0.665 1.00 77.25 70 THR A O 1
ATOM 540 N N . ARG A 1 71 ? 20.981 -3.374 -0.887 1.00 74.25 71 ARG A N 1
ATOM 541 C CA . ARG A 1 71 ? 21.079 -2.067 -0.212 1.00 74.25 71 ARG A CA 1
ATOM 542 C C . ARG A 1 71 ? 19.775 -1.598 0.414 1.00 74.25 71 ARG A C 1
ATOM 544 O O . ARG A 1 71 ? 19.808 -0.723 1.278 1.00 74.25 71 ARG A O 1
ATOM 551 N N . LEU A 1 72 ? 18.649 -2.119 -0.057 1.00 70.88 72 LEU A N 1
ATOM 552 C CA . LEU A 1 72 ? 17.320 -1.740 0.395 1.00 70.88 72 LEU A CA 1
ATOM 553 C C . LEU A 1 72 ? 16.765 -2.801 1.337 1.00 70.88 72 LEU A C 1
ATOM 555 O O . LEU A 1 72 ? 17.044 -3.987 1.198 1.00 70.88 72 LEU A O 1
ATOM 559 N N . THR A 1 73 ? 15.955 -2.350 2.288 1.00 70.69 73 THR A N 1
ATOM 560 C CA . THR A 1 73 ? 15.226 -3.226 3.202 1.00 70.69 73 THR A CA 1
ATOM 561 C C . THR A 1 73 ? 13.760 -3.225 2.800 1.00 70.69 73 THR A C 1
ATOM 563 O O . THR A 1 73 ? 13.142 -2.164 2.736 1.00 70.69 73 THR A O 1
ATOM 566 N N . PHE A 1 74 ? 13.212 -4.405 2.545 1.00 75.00 74 PHE A N 1
ATOM 567 C CA . PHE A 1 74 ? 11.830 -4.627 2.124 1.00 75.00 74 PHE A CA 1
ATOM 568 C C . PHE A 1 74 ? 11.371 -5.985 2.659 1.00 75.00 74 PHE A C 1
ATOM 570 O O . PHE A 1 74 ? 12.181 -6.902 2.798 1.00 75.00 74 PHE A O 1
ATOM 577 N N . ALA A 1 75 ? 10.088 -6.101 2.993 1.00 64.31 75 ALA A N 1
ATOM 578 C CA . ALA A 1 75 ? 9.498 -7.357 3.449 1.00 64.31 75 ALA A CA 1
ATOM 579 C C . ALA A 1 75 ? 8.850 -8.143 2.301 1.00 64.31 75 ALA A C 1
ATOM 581 O O . ALA A 1 75 ? 8.788 -9.366 2.376 1.00 64.31 75 ALA A O 1
ATOM 582 N N . THR A 1 76 ? 8.403 -7.452 1.246 1.00 77.31 76 THR A N 1
ATOM 583 C CA . THR A 1 76 ? 7.695 -8.053 0.105 1.00 77.31 76 THR A CA 1
ATOM 584 C C . THR A 1 76 ? 8.250 -7.592 -1.241 1.00 77.31 76 THR A C 1
ATOM 586 O O . THR A 1 76 ? 8.920 -6.557 -1.337 1.00 77.31 76 THR A O 1
ATOM 589 N N . ALA A 1 77 ? 7.939 -8.337 -2.302 1.00 76.25 77 ALA A N 1
ATOM 590 C CA . ALA A 1 77 ? 8.315 -7.996 -3.671 1.00 76.25 77 ALA A CA 1
ATOM 591 C C . ALA A 1 77 ? 7.694 -6.667 -4.133 1.00 76.25 77 ALA A C 1
ATOM 593 O O . ALA A 1 77 ? 8.366 -5.852 -4.765 1.00 76.25 77 ALA A O 1
ATOM 594 N N . ARG A 1 78 ? 6.448 -6.391 -3.732 1.00 82.12 78 ARG A N 1
ATOM 595 C CA . ARG A 1 78 ? 5.786 -5.102 -3.993 1.00 82.12 78 ARG A CA 1
ATOM 596 C C . ARG A 1 78 ? 6.491 -3.940 -3.288 1.00 82.12 78 ARG A C 1
ATOM 598 O O . ARG A 1 78 ? 6.786 -2.929 -3.918 1.00 82.12 78 ARG A O 1
ATOM 605 N N . GLN A 1 79 ? 6.880 -4.116 -2.022 1.00 75.44 79 GLN A N 1
ATOM 606 C CA . GLN A 1 79 ? 7.654 -3.102 -1.292 1.00 75.44 79 GLN A CA 1
ATOM 607 C C . GLN A 1 79 ? 9.029 -2.850 -1.915 1.00 75.44 79 GLN A C 1
ATOM 609 O O . GLN A 1 79 ? 9.507 -1.715 -1.907 1.00 75.44 79 GLN A O 1
ATOM 614 N N . PHE A 1 80 ? 9.670 -3.886 -2.464 1.00 80.25 80 PHE A N 1
ATOM 615 C CA . PHE A 1 80 ? 10.897 -3.714 -3.236 1.00 80.25 80 PHE A CA 1
ATOM 616 C C . PHE A 1 80 ? 10.659 -2.806 -4.452 1.00 80.25 80 PHE A C 1
ATOM 618 O O . PHE A 1 80 ? 11.400 -1.839 -4.640 1.00 80.25 80 PHE A O 1
ATOM 625 N N . VAL A 1 81 ? 9.598 -3.051 -5.227 1.00 85.69 81 VAL A N 1
ATOM 626 C CA . VAL A 1 81 ? 9.230 -2.224 -6.388 1.00 85.69 81 VAL A CA 1
ATOM 627 C C . VAL A 1 81 ? 8.958 -0.772 -5.992 1.00 85.69 81 VAL A C 1
ATOM 629 O O . VAL A 1 81 ? 9.482 0.142 -6.633 1.00 85.69 81 VAL A O 1
ATOM 632 N N . ASP A 1 82 ? 8.218 -0.535 -4.909 1.00 80.38 82 ASP A N 1
ATOM 633 C CA . ASP A 1 82 ? 7.954 0.823 -4.425 1.00 80.38 82 ASP A CA 1
ATOM 634 C C . ASP A 1 82 ? 9.228 1.535 -3.960 1.00 80.38 82 ASP A C 1
ATOM 636 O O . ASP A 1 82 ? 9.429 2.710 -4.274 1.00 80.38 82 ASP A O 1
ATOM 640 N N . ALA A 1 83 ? 10.132 0.838 -3.266 1.00 72.62 83 ALA A N 1
ATOM 641 C CA . ALA A 1 83 ? 11.406 1.410 -2.833 1.00 72.62 83 ALA A CA 1
ATOM 642 C C . ALA A 1 83 ? 12.294 1.795 -4.031 1.00 72.62 83 ALA A C 1
ATOM 644 O O . ALA A 1 83 ? 12.896 2.872 -4.050 1.00 72.62 83 ALA A O 1
ATOM 645 N N . VAL A 1 84 ? 12.341 0.944 -5.059 1.00 78.81 84 VAL A N 1
ATOM 646 C CA . VAL A 1 84 ? 13.045 1.203 -6.324 1.00 78.81 84 VAL A CA 1
ATOM 647 C C . VAL A 1 84 ? 12.423 2.403 -7.048 1.00 78.81 84 VAL A C 1
ATOM 649 O O . VAL A 1 84 ? 13.148 3.304 -7.478 1.00 78.81 84 VAL A O 1
ATOM 652 N N . ALA A 1 85 ? 11.095 2.457 -7.139 1.00 77.69 85 ALA A N 1
ATOM 653 C CA . ALA A 1 85 ? 10.372 3.532 -7.808 1.00 77.69 85 ALA A CA 1
ATOM 654 C C . ALA A 1 85 ? 10.492 4.875 -7.075 1.00 77.69 85 ALA A C 1
ATOM 656 O O . ALA A 1 85 ? 10.621 5.916 -7.715 1.00 77.69 85 ALA A O 1
ATOM 657 N N . ALA A 1 86 ? 10.498 4.874 -5.741 1.00 70.94 86 ALA A N 1
ATOM 658 C CA . ALA A 1 86 ? 10.684 6.077 -4.937 1.00 70.94 86 ALA A CA 1
ATOM 659 C C . ALA A 1 86 ? 12.074 6.696 -5.148 1.00 70.94 86 ALA A C 1
ATOM 661 O O . ALA A 1 86 ? 12.192 7.913 -5.300 1.00 70.94 86 ALA A O 1
ATOM 662 N N . ILE A 1 87 ? 13.122 5.866 -5.226 1.00 69.44 87 ILE A N 1
ATOM 663 C CA . ILE A 1 87 ? 14.477 6.321 -5.576 1.00 69.44 87 ILE A CA 1
ATOM 664 C C . ILE A 1 87 ? 14.477 6.944 -6.969 1.00 69.44 87 ILE A C 1
ATOM 666 O O . ILE A 1 87 ? 15.073 7.999 -7.171 1.00 69.44 87 ILE A O 1
ATOM 670 N N . ASP A 1 88 ? 13.771 6.343 -7.918 1.00 71.69 88 ASP A N 1
ATOM 671 C CA . ASP A 1 88 ? 13.728 6.846 -9.287 1.00 71.69 88 ASP A CA 1
ATOM 672 C C . ASP A 1 88 ? 12.930 8.146 -9.411 1.00 71.69 88 ASP A C 1
ATOM 674 O O . ASP A 1 88 ? 13.366 9.050 -10.112 1.00 71.69 88 ASP A O 1
ATOM 678 N N . ARG A 1 89 ? 11.832 8.301 -8.665 1.00 64.56 89 ARG A N 1
ATOM 679 C CA . ARG A 1 89 ? 11.065 9.558 -8.578 1.00 64.56 89 ARG A CA 1
ATOM 680 C C . ARG A 1 89 ? 11.807 10.671 -7.842 1.00 64.56 89 ARG A C 1
ATOM 682 O O . ARG A 1 89 ? 11.510 11.839 -8.056 1.00 64.56 89 ARG A O 1
ATOM 689 N N . SER A 1 90 ? 12.753 10.326 -6.965 1.00 60.19 90 SER A N 1
ATOM 690 C CA . SER A 1 90 ? 13.640 11.318 -6.344 1.00 60.19 90 SER A CA 1
ATOM 691 C C . SER A 1 90 ? 14.662 11.894 -7.333 1.00 60.19 90 SER A C 1
ATOM 693 O O . SER A 1 90 ? 15.274 12.927 -7.055 1.00 60.19 90 SER A O 1
ATOM 695 N N . LYS A 1 91 ? 14.840 11.247 -8.494 1.00 67.25 91 LYS A N 1
ATOM 696 C CA . LYS A 1 91 ? 15.607 11.787 -9.620 1.00 67.25 91 LYS A CA 1
ATOM 697 C C . LYS A 1 91 ? 14.721 12.728 -10.438 1.00 67.25 91 LYS A C 1
ATOM 699 O O . LYS A 1 91 ? 13.499 12.647 -10.393 1.00 67.25 91 LYS A O 1
ATOM 704 N N . ALA A 1 92 ? 15.352 13.627 -11.192 1.00 61.81 92 ALA A N 1
ATOM 705 C CA . ALA A 1 92 ? 14.651 14.653 -11.967 1.00 61.81 92 ALA A CA 1
ATOM 706 C C . ALA A 1 92 ? 13.640 14.075 -12.976 1.00 61.81 92 ALA A C 1
ATOM 708 O O . ALA A 1 92 ? 12.683 14.759 -13.332 1.00 61.81 92 ALA A O 1
ATOM 709 N N . GLU A 1 93 ? 13.834 12.826 -13.414 1.00 75.06 93 GLU A N 1
ATOM 710 C CA . GLU A 1 93 ? 12.985 12.165 -14.400 1.00 75.06 93 GLU A CA 1
ATOM 711 C C . GLU A 1 93 ? 12.659 10.721 -13.981 1.00 75.06 93 GLU A C 1
ATOM 713 O O . GLU A 1 93 ? 13.563 9.979 -13.576 1.00 75.06 93 GLU A O 1
ATOM 718 N N . PRO A 1 94 ? 11.381 10.299 -14.081 1.00 74.62 94 PRO A N 1
ATOM 719 C CA . PRO A 1 94 ? 10.960 8.956 -13.705 1.00 74.62 94 PRO A CA 1
ATOM 720 C C . PRO A 1 94 ? 11.476 7.914 -14.703 1.00 74.62 94 PRO A C 1
ATOM 722 O O . PRO A 1 94 ? 11.536 8.159 -15.910 1.00 74.62 94 PRO A O 1
ATOM 725 N N . LEU A 1 95 ? 11.808 6.725 -14.196 1.00 84.88 95 LEU A N 1
ATOM 726 C CA . LEU A 1 95 ? 12.198 5.590 -15.029 1.00 84.88 95 LEU A CA 1
ATOM 727 C C . LEU A 1 95 ? 10.977 5.038 -15.779 1.00 84.88 95 LEU A C 1
ATOM 729 O O . LEU A 1 95 ? 9.928 4.771 -15.186 1.00 84.88 95 LEU A O 1
ATOM 733 N N . ARG A 1 96 ? 11.129 4.832 -17.084 1.00 86.00 96 ARG A N 1
ATOM 734 C CA . ARG A 1 96 ? 10.101 4.302 -17.983 1.00 86.00 96 ARG A CA 1
ATOM 735 C C . ARG A 1 96 ? 10.594 3.053 -18.693 1.00 86.00 96 ARG A C 1
ATOM 737 O O . ARG A 1 96 ? 11.788 2.892 -18.891 1.00 86.00 96 ARG A O 1
ATOM 744 N N . VAL A 1 97 ? 9.675 2.202 -19.121 1.00 86.69 97 VAL A N 1
ATOM 745 C CA . VAL A 1 97 ? 9.947 1.005 -19.921 1.00 86.69 97 VAL A CA 1
ATOM 746 C C . VAL A 1 97 ? 9.350 1.217 -21.295 1.00 86.69 97 VAL A C 1
ATOM 748 O O . VAL A 1 97 ? 8.143 1.417 -21.420 1.00 86.69 97 VAL A O 1
ATOM 751 N N . ARG A 1 98 ? 10.188 1.185 -22.328 1.00 84.94 98 ARG A N 1
ATOM 752 C CA . ARG A 1 98 ? 9.769 1.200 -23.726 1.00 84.94 98 ARG A CA 1
ATOM 753 C C . ARG A 1 98 ? 9.824 -0.217 -24.280 1.00 84.94 98 ARG A C 1
ATOM 755 O O . ARG A 1 98 ? 10.907 -0.768 -24.468 1.00 84.94 98 ARG A O 1
ATOM 762 N N . LEU A 1 99 ? 8.653 -0.774 -24.551 1.00 84.00 99 LEU A N 1
ATOM 763 C CA . LEU A 1 99 ? 8.482 -2.085 -25.165 1.00 84.00 99 LEU A CA 1
ATOM 764 C C . LEU A 1 99 ? 8.732 -2.017 -26.682 1.00 84.00 99 LEU A C 1
ATOM 766 O O . LEU A 1 99 ? 8.663 -0.948 -27.297 1.00 84.00 99 LEU A O 1
ATOM 770 N N . THR A 1 100 ? 8.991 -3.168 -27.301 1.00 75.88 100 THR A N 1
ATOM 771 C CA . THR A 1 100 ? 9.207 -3.310 -28.755 1.00 75.88 100 THR A CA 1
ATOM 772 C C . THR A 1 100 ? 8.000 -2.923 -29.606 1.00 75.88 100 THR A C 1
ATOM 774 O O . THR A 1 100 ? 8.171 -2.490 -30.744 1.00 75.88 100 THR A O 1
ATOM 777 N N . ASP A 1 101 ? 6.787 -3.010 -29.055 1.00 72.06 101 ASP A N 1
ATOM 778 C CA . ASP A 1 101 ? 5.549 -2.545 -29.696 1.00 72.06 101 ASP A CA 1
ATOM 779 C C . ASP A 1 101 ? 5.398 -1.007 -29.690 1.00 72.06 101 ASP A C 1
ATOM 781 O O . ASP A 1 101 ? 4.420 -0.470 -30.211 1.00 72.06 101 ASP A O 1
ATOM 785 N N . GLY A 1 102 ? 6.376 -0.290 -29.123 1.00 73.94 102 GLY A N 1
ATOM 786 C CA . GLY A 1 102 ? 6.386 1.165 -28.995 1.00 73.94 102 GLY A CA 1
ATOM 787 C C . GLY A 1 102 ? 5.646 1.688 -27.763 1.00 73.94 102 GLY A C 1
ATOM 788 O O . GLY A 1 102 ? 5.649 2.898 -27.528 1.00 73.94 102 GLY A O 1
ATOM 789 N N . THR A 1 103 ? 5.041 0.812 -26.955 1.00 79.88 103 THR A N 1
ATOM 790 C CA . THR A 1 103 ? 4.382 1.196 -25.704 1.00 79.88 103 THR A CA 1
ATOM 791 C C . THR A 1 103 ? 5.415 1.688 -24.699 1.00 79.88 103 THR A C 1
ATOM 793 O O . THR A 1 103 ? 6.451 1.057 -24.491 1.00 79.88 103 THR A O 1
ATOM 796 N N . VAL A 1 104 ? 5.108 2.804 -24.038 1.00 80.50 104 VAL A N 1
ATOM 797 C CA . VAL A 1 104 ? 5.914 3.350 -22.945 1.00 80.50 104 VAL A CA 1
ATOM 798 C C . VAL A 1 104 ? 5.100 3.294 -21.658 1.00 80.50 104 VAL A C 1
ATOM 800 O O . VAL A 1 104 ? 4.003 3.846 -21.601 1.00 80.50 104 VAL A O 1
ATOM 803 N N . LEU A 1 105 ? 5.642 2.633 -20.640 1.00 81.62 105 LEU A N 1
ATOM 804 C CA . LEU A 1 105 ? 5.042 2.472 -19.313 1.00 81.62 105 LEU A CA 1
ATOM 805 C C . LEU A 1 105 ? 5.958 3.081 -18.249 1.00 81.62 105 LEU A C 1
ATOM 807 O O . LEU A 1 105 ? 7.162 3.202 -18.477 1.00 81.62 105 LEU A O 1
ATOM 811 N N . GLU A 1 106 ? 5.428 3.455 -17.084 1.00 85.50 106 GLU A N 1
ATOM 812 C CA . GLU A 1 106 ? 6.305 3.691 -15.933 1.00 85.50 106 GLU A CA 1
ATOM 813 C C . GLU A 1 106 ? 6.929 2.361 -15.503 1.00 85.50 106 GLU A C 1
ATOM 815 O O . GLU A 1 106 ? 6.272 1.318 -15.516 1.00 85.50 106 GLU A O 1
ATOM 820 N N . ALA A 1 107 ? 8.208 2.381 -15.124 1.00 82.50 107 ALA A N 1
ATOM 821 C CA . ALA A 1 107 ? 8.897 1.152 -14.745 1.00 82.50 107 ALA A CA 1
ATOM 822 C C . ALA A 1 107 ? 8.269 0.492 -13.517 1.00 82.50 107 ALA A C 1
ATOM 824 O O . ALA A 1 107 ? 8.168 -0.728 -13.473 1.00 82.50 107 ALA A O 1
ATOM 825 N N . ARG A 1 108 ? 7.768 1.298 -12.573 1.00 84.56 108 ARG A N 1
ATOM 826 C CA . ARG A 1 108 ? 7.011 0.809 -11.416 1.00 84.56 108 ARG A CA 1
ATOM 827 C C . ARG A 1 108 ? 5.821 -0.049 -11.843 1.00 84.56 108 ARG A C 1
ATOM 829 O O . ARG A 1 108 ? 5.701 -1.179 -11.387 1.00 84.56 108 ARG A O 1
ATOM 836 N N . ASP A 1 109 ? 4.983 0.477 -12.728 1.00 82.56 109 ASP A N 1
ATOM 837 C CA . ASP A 1 109 ? 3.752 -0.192 -13.159 1.00 82.56 109 ASP A CA 1
ATOM 838 C C . ASP A 1 109 ? 4.065 -1.466 -13.940 1.00 82.56 109 ASP A C 1
ATOM 840 O O . ASP A 1 109 ? 3.383 -2.477 -13.794 1.00 82.56 109 ASP A O 1
ATOM 844 N N . TRP A 1 110 ? 5.137 -1.436 -14.735 1.00 87.19 110 TRP A N 1
ATOM 845 C CA . TRP A 1 110 ? 5.623 -2.624 -15.422 1.00 87.19 110 TRP A CA 1
ATOM 846 C C . TRP A 1 110 ? 6.093 -3.701 -14.430 1.00 87.19 110 TRP A C 1
ATOM 848 O O . TRP A 1 110 ? 5.710 -4.859 -14.577 1.00 87.19 110 TRP A O 1
ATOM 858 N N . TYR A 1 111 ? 6.857 -3.333 -13.392 1.00 87.19 111 TYR A N 1
ATOM 859 C CA . TYR A 1 111 ? 7.313 -4.283 -12.371 1.00 87.19 111 TYR A CA 1
ATOM 860 C C . TYR A 1 111 ? 6.155 -4.882 -11.567 1.00 87.19 111 TYR A C 1
ATOM 862 O O . TYR A 1 111 ? 6.161 -6.080 -11.297 1.00 87.19 111 TYR A O 1
ATOM 870 N N . LEU A 1 112 ? 5.160 -4.071 -11.194 1.00 85.06 112 LEU A N 1
ATOM 871 C CA . LEU A 1 112 ? 3.976 -4.554 -10.479 1.00 85.06 112 LEU A CA 1
ATOM 872 C C . LEU A 1 112 ? 3.162 -5.519 -11.343 1.00 85.06 112 LEU A C 1
ATOM 874 O O . LEU A 1 112 ? 2.822 -6.598 -10.877 1.00 85.06 112 LEU A O 1
ATOM 878 N N . ALA A 1 113 ? 2.945 -5.186 -12.617 1.00 80.44 113 ALA A N 1
ATOM 879 C CA . ALA A 1 113 ? 2.251 -6.076 -13.542 1.00 80.44 113 ALA A CA 1
ATOM 880 C C . ALA A 1 113 ? 2.987 -7.414 -13.732 1.00 80.44 113 ALA A C 1
ATOM 882 O O . ALA A 1 113 ? 2.346 -8.460 -13.806 1.00 80.44 113 ALA A O 1
ATOM 883 N N . ALA A 1 114 ? 4.323 -7.394 -13.784 1.00 84.06 114 ALA A N 1
ATOM 884 C CA . ALA A 1 114 ? 5.125 -8.614 -13.839 1.00 84.06 114 ALA A CA 1
ATOM 885 C C . ALA A 1 114 ? 4.984 -9.455 -12.556 1.00 84.06 114 ALA A C 1
ATOM 887 O O . ALA A 1 114 ? 4.916 -10.679 -12.638 1.00 84.06 114 ALA A O 1
ATOM 888 N N . LEU A 1 115 ? 4.885 -8.822 -11.380 1.00 82.88 115 LEU A N 1
ATOM 889 C CA . LEU A 1 115 ? 4.614 -9.523 -10.120 1.00 82.88 115 LEU A CA 1
ATOM 890 C C . LEU A 1 115 ? 3.207 -10.130 -10.085 1.00 82.88 115 LEU A C 1
ATOM 892 O O . LEU A 1 115 ? 3.078 -11.295 -9.726 1.00 82.88 115 LEU A O 1
ATOM 896 N N . ASP A 1 116 ? 2.177 -9.397 -10.514 1.00 82.00 116 ASP A N 1
ATOM 897 C CA . ASP A 1 116 ? 0.805 -9.919 -10.599 1.00 82.00 116 ASP A CA 1
ATOM 898 C C . ASP A 1 116 ? 0.718 -11.153 -11.517 1.00 82.00 116 ASP A C 1
ATOM 900 O O . ASP A 1 116 ? 0.063 -12.142 -11.175 1.00 82.00 116 ASP A O 1
ATOM 904 N N . GLU A 1 117 ? 1.425 -11.144 -12.657 1.00 77.62 117 GLU A N 1
ATOM 905 C CA . GLU A 1 117 ? 1.511 -12.314 -13.545 1.00 77.62 117 GLU A CA 1
ATOM 906 C C . GLU A 1 117 ? 2.178 -13.520 -12.846 1.00 77.62 117 GLU A C 1
ATOM 908 O O . GLU A 1 117 ? 1.726 -14.655 -13.020 1.00 77.62 117 GLU A O 1
ATOM 913 N N . MET A 1 118 ? 3.203 -13.294 -12.015 1.00 76.38 118 MET A N 1
ATOM 914 C CA . MET A 1 118 ? 3.877 -14.346 -11.233 1.00 76.38 118 MET A CA 1
ATOM 915 C C . MET A 1 118 ? 3.023 -14.875 -10.075 1.00 76.38 118 MET A C 1
ATOM 917 O O . MET A 1 118 ? 3.129 -16.048 -9.717 1.00 76.38 118 MET A O 1
ATOM 921 N N . GLU A 1 119 ? 2.167 -14.032 -9.503 1.00 76.69 119 GLU A N 1
ATOM 922 C CA . GLU A 1 119 ? 1.245 -14.371 -8.412 1.00 76.69 119 GLU A CA 1
ATOM 923 C C . GLU A 1 119 ? -0.047 -15.038 -8.916 1.00 76.69 119 GLU A C 1
ATOM 925 O O . GLU A 1 119 ? -0.921 -15.401 -8.130 1.00 76.69 119 GLU A O 1
ATOM 930 N N . GLY A 1 120 ? -0.171 -15.253 -10.231 1.00 62.06 120 GLY A N 1
ATOM 931 C CA . GLY A 1 120 ? -1.323 -15.924 -10.831 1.00 62.06 120 GLY A CA 1
ATOM 932 C C . GLY A 1 120 ? -2.579 -15.051 -10.892 1.00 62.06 120 GLY A C 1
ATOM 933 O O . GLY A 1 120 ? -3.656 -15.556 -11.233 1.00 62.06 120 GLY A O 1
ATOM 934 N N . ALA A 1 121 ? -2.460 -13.745 -10.626 1.00 53.69 121 ALA A N 1
ATOM 935 C CA . ALA A 1 121 ? -3.514 -12.792 -10.921 1.00 53.69 121 ALA A CA 1
ATOM 936 C C . ALA A 1 121 ? -3.666 -12.736 -12.446 1.00 53.69 121 ALA A C 1
ATOM 938 O O . ALA A 1 121 ? -2.845 -12.185 -13.178 1.00 53.69 121 ALA A O 1
ATOM 939 N N . THR A 1 122 ? -4.710 -13.397 -12.951 1.00 38.84 122 THR A N 1
ATOM 940 C CA . THR A 1 122 ? -5.017 -13.437 -14.382 1.00 38.84 122 THR A CA 1
ATOM 941 C C . THR A 1 122 ? -5.064 -12.013 -14.919 1.00 38.84 122 THR A C 1
ATOM 943 O O . THR A 1 122 ? -5.935 -11.228 -14.548 1.00 38.84 122 THR A O 1
ATOM 946 N N . ARG A 1 123 ? -4.124 -11.703 -15.817 1.00 37.91 123 ARG A N 1
ATOM 947 C CA . ARG A 1 123 ? -4.027 -10.445 -16.552 1.00 37.91 123 ARG A CA 1
ATOM 948 C C . ARG A 1 123 ? -5.385 -10.053 -17.129 1.00 37.91 123 ARG A C 1
ATOM 950 O O . ARG A 1 123 ? -5.817 -10.576 -18.158 1.00 37.91 123 ARG A O 1
ATOM 957 N N . ALA A 1 124 ? -6.042 -9.088 -16.491 1.00 34.44 124 ALA A N 1
ATOM 958 C CA . ALA A 1 124 ? -7.133 -8.371 -17.125 1.00 34.44 124 ALA A CA 1
ATOM 959 C C 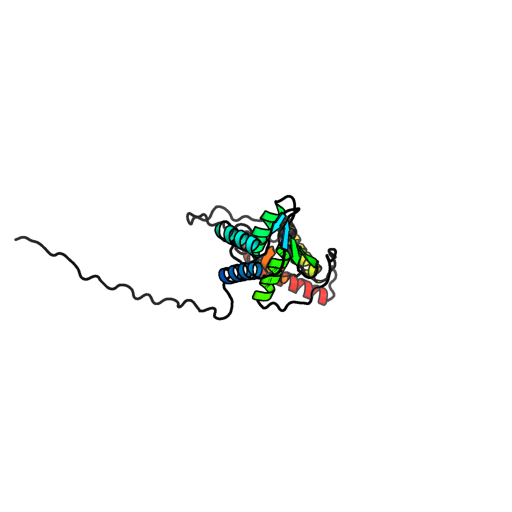. ALA A 1 124 ? -6.560 -7.641 -18.357 1.00 34.44 124 ALA A C 1
ATOM 961 O O . ALA A 1 124 ? -5.479 -7.044 -18.281 1.00 34.44 124 ALA A O 1
ATOM 962 N N . PRO A 1 125 ? -7.217 -7.714 -19.526 1.00 36.75 125 PRO A N 1
ATOM 963 C CA . PRO A 1 125 ? -6.710 -7.083 -20.731 1.00 36.75 125 PRO A CA 1
ATOM 964 C C . PRO A 1 125 ? -6.606 -5.570 -20.520 1.00 36.75 125 PRO A C 1
ATOM 966 O O . PRO A 1 125 ? -7.553 -4.915 -20.088 1.00 36.75 125 PRO A O 1
ATOM 969 N N . ARG A 1 126 ? -5.416 -5.050 -20.835 1.00 39.78 126 ARG A N 1
ATOM 970 C CA . ARG A 1 126 ? -5.014 -3.641 -20.771 1.00 39.78 126 ARG A CA 1
ATOM 971 C C . ARG A 1 126 ? -6.130 -2.728 -21.287 1.00 39.78 126 ARG A C 1
ATOM 973 O O . ARG A 1 126 ? -6.442 -2.750 -22.476 1.00 39.78 126 ARG A O 1
ATOM 980 N N . ALA A 1 127 ? -6.659 -1.872 -20.417 1.00 37.97 127 ALA A N 1
ATOM 981 C CA . ALA A 1 127 ? -7.308 -0.646 -20.853 1.00 37.97 127 ALA A CA 1
ATOM 982 C C . ALA A 1 127 ? -6.210 0.390 -21.139 1.00 37.97 127 ALA A C 1
ATOM 984 O O . ALA A 1 127 ? -5.434 0.774 -20.269 1.00 37.97 127 ALA A O 1
ATOM 985 N N . THR A 1 128 ? -6.124 0.777 -22.403 1.00 35.66 128 THR A N 1
ATOM 986 C CA . THR A 1 128 ? -5.271 1.820 -22.973 1.00 35.66 128 THR A CA 1
ATOM 987 C C . THR A 1 128 ? -5.363 3.166 -22.243 1.00 35.66 128 THR A C 1
ATOM 989 O O . THR A 1 128 ? -6.452 3.7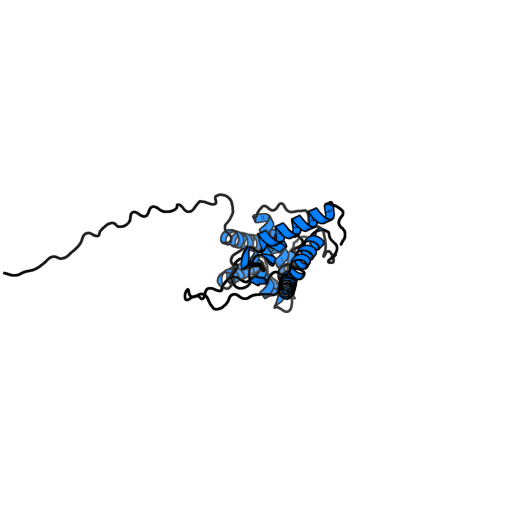20 -22.110 1.00 35.66 128 THR A O 1
ATOM 992 N N . GLY A 1 129 ? -4.198 3.747 -21.935 1.00 32.19 129 GLY A N 1
ATOM 993 C CA . GLY A 1 129 ? -4.004 5.178 -21.663 1.00 32.19 129 GLY A CA 1
ATOM 994 C C . GLY A 1 129 ? -4.215 5.617 -20.207 1.00 32.19 129 GLY A C 1
ATOM 995 O O . GLY A 1 129 ? -4.877 4.920 -19.442 1.00 32.19 129 GLY A O 1
ATOM 996 N N . PRO A 1 130 ? -3.664 6.784 -19.805 1.00 40.56 130 PRO A N 1
ATOM 997 C CA . PRO A 1 130 ? -3.830 7.305 -18.457 1.00 40.56 130 PRO A CA 1
ATOM 998 C C . PRO A 1 130 ? -5.302 7.671 -18.271 1.00 40.56 130 PRO A C 1
ATOM 1000 O O . PRO A 1 130 ? -5.770 8.715 -18.735 1.00 40.56 130 PRO A O 1
ATOM 1003 N N . ALA A 1 131 ? -6.057 6.781 -17.631 1.00 39.69 131 ALA A N 1
ATOM 1004 C CA . ALA A 1 131 ? -7.405 7.083 -17.195 1.00 39.69 131 ALA A CA 1
ATOM 1005 C C . ALA A 1 131 ? -7.298 8.234 -16.193 1.00 39.69 131 ALA A C 1
ATOM 1007 O O . ALA A 1 131 ? -6.793 8.069 -15.083 1.00 39.69 131 ALA A O 1
ATOM 1008 N N . ARG A 1 132 ? -7.723 9.424 -16.627 1.00 42.78 132 ARG A N 1
ATOM 1009 C CA . ARG A 1 132 ? -7.959 10.564 -15.745 1.00 42.78 132 ARG A CA 1
ATOM 1010 C C . ARG A 1 132 ? -8.747 10.063 -14.538 1.00 42.78 132 ARG A C 1
ATOM 1012 O O . ARG A 1 132 ? -9.781 9.427 -14.712 1.00 42.78 132 ARG A O 1
ATOM 1019 N N . HIS A 1 133 ? -8.212 10.343 -13.355 1.00 45.56 133 HIS A N 1
ATOM 1020 C CA . HIS A 1 133 ? -8.807 10.060 -12.058 1.00 45.56 133 HIS A CA 1
ATOM 1021 C C . HIS A 1 133 ? -10.259 10.552 -12.034 1.00 45.56 133 HIS A C 1
ATOM 1023 O O . HIS A 1 133 ? -10.502 11.758 -11.971 1.00 45.56 133 HIS A O 1
ATOM 1029 N N . ASP A 1 134 ? -11.211 9.623 -12.128 1.00 45.75 134 ASP A N 1
ATOM 1030 C CA . ASP A 1 134 ? -12.613 9.903 -11.854 1.00 45.75 134 ASP A CA 1
ATOM 1031 C C . ASP A 1 134 ? -12.861 9.574 -10.374 1.00 45.75 134 ASP A C 1
ATOM 1033 O O . ASP A 1 134 ? -12.935 8.396 -10.013 1.00 45.75 134 ASP A O 1
ATOM 1037 N N . PRO A 1 135 ? -12.938 10.583 -9.487 1.00 52.03 135 PRO A N 1
ATOM 1038 C CA . PRO A 1 135 ? -13.132 10.365 -8.055 1.00 52.03 135 PRO A CA 1
ATOM 1039 C C . PRO A 1 135 ? -14.491 9.730 -7.712 1.00 52.03 135 PRO A C 1
ATOM 1041 O O . PRO A 1 135 ? -14.715 9.389 -6.552 1.00 52.03 135 PRO A O 1
ATOM 1044 N N . ASN A 1 136 ? -15.398 9.577 -8.687 1.00 49.41 136 ASN A N 1
ATOM 1045 C CA . ASN A 1 136 ? -16.751 9.064 -8.491 1.00 49.41 136 ASN A CA 1
ATOM 1046 C C . ASN A 1 136 ? -16.930 7.616 -8.973 1.00 49.41 136 ASN A C 1
ATOM 1048 O O . ASN A 1 136 ? -18.055 7.108 -8.953 1.00 49.41 136 ASN A O 1
ATOM 1052 N N . ALA A 1 137 ? -15.864 6.923 -9.391 1.00 53.84 137 ALA A N 1
ATOM 1053 C CA . ALA A 1 137 ? -15.958 5.498 -9.687 1.00 53.84 137 ALA A CA 1
ATOM 1054 C C . ALA A 1 137 ? -16.418 4.723 -8.429 1.00 53.84 137 ALA A C 1
ATOM 1056 O O . ALA A 1 137 ? -15.933 4.995 -7.329 1.00 53.84 137 ALA A O 1
ATOM 1057 N N . PRO A 1 138 ? -17.318 3.729 -8.555 1.00 54.22 138 PRO A N 1
ATOM 1058 C CA . PRO A 1 138 ? -17.927 3.039 -7.410 1.00 54.22 138 PRO A CA 1
ATOM 1059 C C . PRO A 1 138 ? -16.913 2.371 -6.474 1.00 54.22 138 PRO A C 1
ATOM 1061 O O . PRO A 1 138 ? -17.184 2.196 -5.289 1.00 54.22 138 PRO A O 1
ATOM 1064 N N . VAL A 1 139 ? -15.731 2.038 -6.991 1.00 55.12 139 VAL A N 1
ATOM 1065 C CA . VAL A 1 139 ? -14.644 1.448 -6.211 1.00 55.12 139 VAL A CA 1
ATOM 1066 C C . VAL A 1 139 ? -13.910 2.509 -5.368 1.00 55.12 139 VAL A C 1
ATOM 1068 O O . VAL A 1 139 ? -13.712 2.325 -4.167 1.00 55.12 139 VAL A O 1
ATOM 1071 N N . THR A 1 140 ? -13.657 3.687 -5.948 1.00 63.50 140 THR A N 1
ATOM 1072 C CA . THR A 1 140 ? -13.131 4.876 -5.254 1.00 63.50 140 THR A CA 1
ATOM 1073 C C . THR A 1 140 ? -14.108 5.395 -4.193 1.00 63.50 140 THR A C 1
ATOM 1075 O O . THR A 1 140 ? -13.680 5.818 -3.120 1.00 63.50 140 THR A O 1
ATOM 1078 N N . LEU A 1 141 ? -15.422 5.282 -4.428 1.00 69.00 141 LEU A N 1
ATOM 1079 C CA . LEU A 1 141 ? -16.447 5.614 -3.430 1.00 69.00 141 LEU A CA 1
ATOM 1080 C C . LEU A 1 141 ? -16.344 4.739 -2.170 1.00 69.00 141 LEU A C 1
ATOM 1082 O O . LEU A 1 141 ? -16.541 5.248 -1.070 1.00 69.00 141 LEU A O 1
ATOM 1086 N N . GLY A 1 142 ? -15.967 3.462 -2.301 1.00 77.81 142 GLY A N 1
ATOM 1087 C CA . GLY A 1 142 ? -15.753 2.576 -1.153 1.00 77.81 142 GLY A CA 1
ATOM 1088 C C . GLY A 1 142 ? -14.608 3.040 -0.247 1.00 77.81 142 GLY A C 1
ATOM 1089 O O . GLY A 1 142 ? -14.748 3.040 0.975 1.00 77.81 142 GLY A O 1
ATOM 1090 N N . ILE A 1 143 ? -13.502 3.494 -0.841 1.00 80.44 143 ILE A N 1
ATOM 1091 C CA . ILE A 1 143 ? -12.344 4.035 -0.110 1.00 80.44 143 ILE A CA 1
ATOM 1092 C C . ILE A 1 143 ? -12.713 5.353 0.579 1.00 80.44 143 ILE A C 1
ATOM 1094 O O . ILE A 1 143 ? -12.406 5.562 1.754 1.00 80.44 143 ILE A O 1
ATOM 1098 N N . LEU A 1 144 ? -13.425 6.237 -0.124 1.00 82.06 144 LEU A N 1
ATOM 1099 C CA . LEU A 1 144 ? -13.916 7.491 0.449 1.00 82.06 144 LEU A CA 1
ATOM 1100 C C . LEU A 1 144 ? -14.902 7.251 1.600 1.00 82.06 144 LEU A C 1
ATOM 1102 O O . LEU A 1 144 ? -14.869 7.982 2.593 1.00 82.06 144 LEU A O 1
ATOM 1106 N N . ASP A 1 145 ? -15.737 6.217 1.513 1.00 81.94 145 ASP A N 1
ATOM 1107 C CA . ASP A 1 145 ? -16.621 5.809 2.602 1.00 81.94 145 ASP A CA 1
ATOM 1108 C C . ASP A 1 145 ? -15.845 5.290 3.810 1.00 81.94 145 ASP A C 1
ATOM 1110 O O . ASP A 1 145 ? -16.171 5.677 4.934 1.00 81.94 145 ASP A O 1
ATOM 1114 N N . ALA A 1 146 ? -14.801 4.487 3.595 1.00 85.19 146 ALA A N 1
ATOM 1115 C CA . ALA A 1 146 ? -13.923 4.012 4.661 1.00 85.19 146 ALA A CA 1
ATOM 1116 C C . ALA A 1 146 ? -13.235 5.180 5.383 1.00 85.19 146 ALA A C 1
ATOM 1118 O O . ALA A 1 146 ? -13.295 5.280 6.608 1.00 85.19 146 ALA A O 1
ATOM 1119 N N . LEU A 1 147 ? -12.669 6.122 4.624 1.00 87.12 147 LEU A N 1
ATOM 1120 C CA . LEU A 1 147 ? -12.072 7.344 5.168 1.00 87.12 147 LEU A CA 1
ATOM 1121 C C . LEU A 1 147 ? -13.099 8.189 5.932 1.00 87.12 147 LEU A C 1
ATOM 1123 O O . LEU A 1 147 ? -12.800 8.684 7.013 1.00 87.12 147 LEU A O 1
ATOM 1127 N N . THR A 1 148 ? -14.323 8.309 5.414 1.00 87.62 148 THR A N 1
ATOM 1128 C CA . THR A 1 148 ? -15.408 9.056 6.071 1.00 87.62 148 THR A CA 1
ATOM 1129 C C . THR A 1 148 ? -15.859 8.392 7.374 1.00 87.62 148 THR A C 1
ATOM 1131 O O . THR A 1 148 ? -16.165 9.089 8.339 1.00 87.62 148 THR A O 1
ATOM 1134 N N . ILE A 1 149 ? -15.920 7.056 7.416 1.00 87.12 149 ILE A N 1
ATOM 1135 C CA . ILE A 1 149 ? -16.244 6.291 8.630 1.00 87.12 149 ILE A CA 1
ATOM 1136 C C . ILE A 1 149 ? -15.189 6.552 9.699 1.00 87.12 149 ILE A C 1
ATOM 1138 O O . ILE A 1 149 ? -15.542 6.896 10.824 1.00 87.12 149 ILE A O 1
ATOM 1142 N N . VAL A 1 150 ? -13.910 6.441 9.333 1.00 88.44 150 VAL A N 1
ATOM 1143 C CA . VAL A 1 150 ? -12.789 6.730 10.232 1.00 88.44 150 VAL A CA 1
ATOM 1144 C C . VAL A 1 150 ? -12.879 8.167 10.742 1.00 88.44 150 VAL A C 1
ATOM 1146 O O . VAL A 1 150 ? -12.901 8.372 11.950 1.00 88.44 150 VAL A O 1
ATOM 1149 N N . GLU A 1 151 ? -13.014 9.145 9.842 1.00 90.56 151 GLU A N 1
ATOM 1150 C CA . GLU A 1 151 ? -13.044 10.580 10.154 1.00 90.56 151 GLU A CA 1
ATOM 1151 C C . GLU A 1 151 ? -14.189 10.965 11.104 1.00 90.56 151 GLU A C 1
ATOM 1153 O O . GLU A 1 151 ? -14.011 11.805 11.984 1.00 90.56 151 GLU A O 1
ATOM 1158 N N . ARG A 1 152 ? -15.368 10.352 10.937 1.00 87.06 152 ARG A N 1
ATOM 1159 C CA . ARG A 1 152 ? -16.569 10.641 11.742 1.00 87.06 152 ARG A CA 1
ATOM 1160 C C . ARG A 1 152 ? -16.707 9.774 12.989 1.00 87.06 152 ARG A C 1
ATOM 1162 O O . ARG A 1 152 ? -17.639 9.989 13.768 1.00 87.06 152 ARG A O 1
ATOM 1169 N N . SER A 1 153 ? -15.837 8.787 13.160 1.00 87.12 153 SER A N 1
ATOM 1170 C CA . SER A 1 153 ? -15.851 7.940 14.345 1.00 87.12 153 SER A CA 1
ATOM 1171 C C . SER A 1 153 ? -15.450 8.736 15.591 1.00 87.12 153 SER A C 1
ATOM 1173 O O . SER A 1 153 ? -14.789 9.771 15.512 1.00 87.12 153 SER A O 1
ATOM 1175 N N . ARG A 1 154 ? -15.873 8.258 16.763 1.00 86.69 154 ARG A N 1
ATOM 1176 C CA . ARG A 1 154 ? -15.417 8.788 18.061 1.00 86.69 154 ARG A CA 1
ATOM 1177 C C . ARG A 1 154 ? -14.221 8.019 18.614 1.00 86.69 154 ARG A C 1
ATOM 1179 O O . ARG A 1 154 ? -13.798 8.267 19.738 1.00 86.69 154 ARG A O 1
ATOM 1186 N N . GLU A 1 155 ? -13.689 7.104 17.815 1.00 89.81 155 GLU A N 1
ATOM 1187 C CA . GLU A 1 155 ? -12.668 6.173 18.251 1.00 89.81 155 GLU A CA 1
ATOM 1188 C C . GLU A 1 155 ? -11.283 6.806 18.208 1.00 89.81 155 GLU A C 1
ATOM 1190 O O . GLU A 1 155 ? -11.008 7.763 17.473 1.00 89.81 155 GLU A O 1
ATOM 1195 N N . THR A 1 156 ? -10.389 6.243 19.014 1.00 90.00 156 THR A N 1
ATOM 1196 C CA . THR A 1 156 ? -8.975 6.604 18.995 1.00 90.00 156 THR A CA 1
ATOM 1197 C C . THR A 1 156 ? -8.201 5.528 18.257 1.00 90.00 156 THR A C 1
ATOM 1199 O O . THR A 1 156 ? -8.313 4.345 18.560 1.00 90.00 156 THR A O 1
ATOM 1202 N N . PHE A 1 157 ? -7.366 5.927 17.306 1.00 89.69 157 PHE A N 1
ATOM 1203 C CA . PHE A 1 157 ? -6.572 4.991 16.520 1.00 89.69 157 PHE A CA 1
ATOM 1204 C C . PHE A 1 157 ? -5.160 4.926 17.076 1.00 89.69 157 PHE A C 1
ATOM 1206 O O . PHE A 1 157 ? -4.537 5.947 17.359 1.00 89.69 157 PHE A O 1
ATOM 1213 N N . VAL A 1 158 ? -4.635 3.724 17.257 1.00 87.75 158 VAL A N 1
ATOM 1214 C CA . VAL A 1 158 ? -3.380 3.504 17.967 1.00 87.75 158 VAL A CA 1
ATOM 1215 C C . VAL A 1 158 ? -2.412 2.771 17.058 1.00 87.75 158 VAL A C 1
ATOM 1217 O O . VAL A 1 158 ? -2.687 1.671 16.578 1.00 87.75 158 VAL A O 1
ATOM 1220 N N . ALA A 1 159 ? -1.246 3.375 16.836 1.00 83.44 159 ALA A N 1
ATOM 1221 C CA . ALA A 1 159 ? -0.151 2.682 16.183 1.00 83.44 159 ALA A CA 1
ATOM 1222 C C . ALA A 1 159 ? 0.455 1.621 17.120 1.00 83.44 159 ALA A C 1
ATOM 1224 O O . ALA A 1 159 ? 0.597 1.858 18.328 1.00 83.44 159 ALA A O 1
ATOM 1225 N N . PRO A 1 160 ? 0.883 0.481 16.566 1.00 74.50 160 PRO A N 1
ATOM 1226 C CA . PRO A 1 160 ? 1.599 -0.558 17.294 1.00 74.50 160 PRO A CA 1
ATOM 1227 C C . PRO A 1 160 ? 2.861 -0.022 17.989 1.00 74.50 160 PRO A C 1
ATOM 1229 O O . PRO A 1 160 ? 3.463 0.994 17.615 1.00 74.50 160 PRO A O 1
ATOM 1232 N N . ALA A 1 161 ? 3.256 -0.704 19.063 1.00 70.56 161 ALA A N 1
ATOM 1233 C CA . ALA A 1 161 ? 4.381 -0.284 19.883 1.00 70.56 161 ALA A CA 1
ATOM 1234 C C . ALA A 1 161 ? 5.708 -0.544 19.159 1.00 70.56 161 ALA A C 1
ATOM 1236 O O . ALA A 1 161 ? 6.048 -1.682 18.850 1.00 70.56 161 ALA A O 1
ATOM 1237 N N . ARG A 1 162 ? 6.526 0.497 18.964 1.00 64.50 162 ARG A N 1
ATOM 1238 C CA . ARG A 1 162 ? 7.850 0.319 18.351 1.00 64.50 162 ARG A CA 1
ATOM 1239 C C . ARG A 1 162 ? 8.767 -0.478 19.277 1.00 64.50 162 ARG A C 1
ATOM 1241 O O . ARG A 1 162 ? 9.116 -0.012 20.369 1.00 64.50 162 ARG A O 1
ATOM 1248 N N . LYS A 1 163 ? 9.211 -1.646 18.818 1.00 59.94 163 LYS A N 1
ATOM 1249 C CA . LYS A 1 163 ? 10.290 -2.406 19.456 1.00 59.94 163 LYS A CA 1
ATOM 1250 C C . LYS A 1 163 ? 11.633 -1.795 19.055 1.00 59.94 163 LYS A C 1
ATOM 1252 O O . LYS A 1 163 ? 11.920 -1.623 17.875 1.00 59.94 163 LYS A O 1
ATOM 1257 N N . LEU A 1 164 ? 12.449 -1.417 20.038 1.00 58.75 164 LEU A N 1
ATOM 1258 C CA . LEU A 1 164 ? 13.839 -1.037 19.785 1.00 58.75 164 LEU A CA 1
ATOM 1259 C C . LEU A 1 164 ? 14.673 -2.293 19.479 1.00 58.75 164 LEU A C 1
ATOM 1261 O O . LEU A 1 164 ? 14.368 -3.360 20.014 1.00 58.75 164 LEU A O 1
ATOM 1265 N N . PRO A 1 165 ? 15.794 -2.158 18.747 1.00 53.81 165 PRO A N 1
ATOM 1266 C CA . PRO A 1 165 ? 16.748 -3.252 18.531 1.00 53.81 165 PRO A CA 1
ATOM 1267 C C . 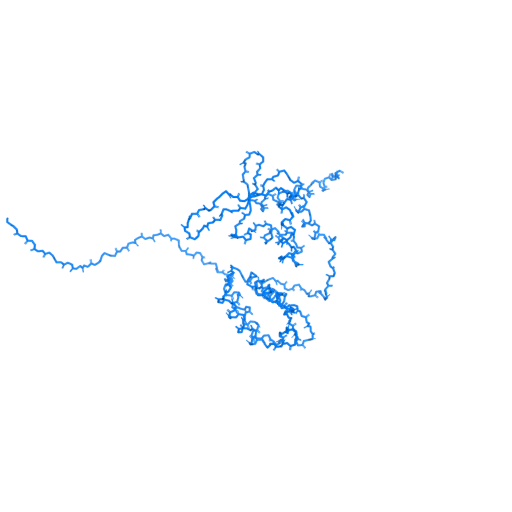PRO A 1 165 ? 17.342 -3.833 19.829 1.00 53.81 165 PRO A C 1
ATOM 1269 O O . PRO A 1 165 ? 17.955 -4.891 19.811 1.00 53.81 165 PRO A O 1
ATOM 1272 N N . SER A 1 166 ? 17.140 -3.172 20.974 1.00 60.00 166 SER A N 1
ATOM 1273 C CA . SER A 1 166 ? 17.503 -3.665 22.308 1.00 60.00 166 SER A CA 1
ATOM 1274 C C . SER A 1 166 ? 16.441 -4.555 22.973 1.00 60.00 166 SER A C 1
ATOM 1276 O O . SER A 1 166 ? 16.591 -4.898 24.145 1.00 60.00 166 SER A O 1
ATOM 1278 N N . GLY A 1 167 ? 15.337 -4.874 22.288 1.00 57.47 167 GLY A N 1
ATOM 1279 C CA . GLY A 1 167 ? 14.221 -5.658 22.833 1.00 57.47 167 GLY A CA 1
ATOM 1280 C C . GLY A 1 167 ? 13.299 -4.887 23.790 1.00 57.47 167 GLY A C 1
ATOM 1281 O O . GLY A 1 167 ? 12.304 -5.436 24.253 1.00 57.47 167 GLY A O 1
ATOM 1282 N N . LYS A 1 168 ? 13.583 -3.608 24.077 1.00 55.22 168 LYS A N 1
ATOM 1283 C CA . LYS A 1 168 ? 12.707 -2.739 24.882 1.00 55.22 168 LYS A CA 1
ATOM 1284 C C . LYS A 1 168 ? 11.657 -2.059 23.998 1.00 55.22 168 LYS A C 1
ATOM 1286 O O . LYS A 1 168 ? 11.985 -1.510 22.947 1.00 55.22 168 LYS A O 1
ATOM 1291 N N . THR A 1 169 ? 10.400 -2.040 24.429 1.00 57.50 169 THR A N 1
ATOM 1292 C CA . THR A 1 169 ? 9.334 -1.239 23.805 1.00 57.50 169 THR A CA 1
ATOM 1293 C C . THR A 1 169 ? 9.566 0.246 24.090 1.00 57.50 169 THR A C 1
ATOM 1295 O O . THR A 1 169 ? 9.750 0.651 25.240 1.00 57.50 169 THR A O 1
ATOM 1298 N N . LYS A 1 170 ? 9.609 1.079 23.043 1.00 47.91 170 LYS A N 1
ATOM 1299 C CA . LYS A 1 170 ? 9.841 2.523 23.183 1.00 47.91 170 LYS A CA 1
ATOM 1300 C C . LYS A 1 170 ? 8.525 3.262 23.434 1.00 47.91 170 LYS A C 1
ATOM 1302 O O . LYS A 1 170 ? 7.782 3.497 22.490 1.00 47.91 170 LYS A O 1
ATOM 1307 N N . GLY A 1 171 ? 8.325 3.731 24.666 1.00 59.06 171 GLY A N 1
ATOM 1308 C CA . GLY A 1 171 ? 7.363 4.791 25.008 1.00 59.06 171 GLY A CA 1
ATOM 1309 C C . GLY A 1 171 ? 5.875 4.461 24.805 1.00 59.06 171 GLY A C 1
ATOM 1310 O O . GLY A 1 171 ? 5.510 3.360 24.402 1.00 59.06 171 GLY A O 1
ATOM 1311 N N . LYS A 1 172 ? 5.016 5.441 25.131 1.00 67.12 172 LYS A N 1
ATOM 1312 C CA . LYS A 1 172 ? 3.556 5.376 24.936 1.00 67.12 172 LYS A CA 1
ATOM 1313 C C . LYS A 1 172 ? 3.252 5.158 23.446 1.00 67.12 172 LYS A C 1
ATOM 1315 O O . LYS A 1 172 ? 3.880 5.801 22.600 1.00 67.12 172 LYS A O 1
ATOM 1320 N N . ARG A 1 173 ? 2.316 4.250 23.136 1.00 77.88 173 ARG A N 1
ATOM 1321 C CA . ARG A 1 173 ? 1.835 4.016 21.764 1.00 77.88 173 ARG A CA 1
ATOM 1322 C C . ARG A 1 173 ? 1.345 5.339 21.168 1.00 77.88 173 ARG A C 1
ATOM 1324 O O . ARG A 1 173 ? 0.808 6.179 21.889 1.00 77.88 173 ARG A O 1
ATOM 1331 N N . LYS A 1 174 ? 1.594 5.554 19.873 1.00 82.19 174 LYS A N 1
ATOM 1332 C CA . LYS A 1 174 ? 1.164 6.791 19.216 1.00 82.19 174 LYS A CA 1
ATOM 1333 C C . LYS A 1 174 ? -0.334 6.695 18.951 1.00 82.19 174 LYS A C 1
ATOM 1335 O O . LYS A 1 174 ? -0.760 5.842 18.182 1.00 82.19 174 LYS A O 1
ATOM 1340 N N . GLU A 1 175 ? -1.082 7.563 19.609 1.00 88.38 175 GLU A N 1
ATOM 1341 C CA . GLU A 1 175 ? -2.528 7.708 19.477 1.00 88.38 175 GLU A CA 1
ATOM 1342 C C . GLU A 1 175 ? -2.830 8.787 18.427 1.00 88.38 175 GLU A C 1
ATOM 1344 O O . GLU A 1 175 ? -2.103 9.779 18.311 1.00 88.38 175 GLU A O 1
ATOM 1349 N N . TYR A 1 176 ? -3.887 8.575 17.657 1.00 87.06 176 TYR A N 1
ATOM 1350 C CA . TYR A 1 176 ? -4.406 9.471 16.638 1.00 87.06 176 TYR A CA 1
ATOM 1351 C C . TYR A 1 176 ? -5.887 9.692 16.909 1.00 87.06 176 TYR A C 1
ATOM 1353 O O . TYR A 1 176 ? -6.625 8.743 17.187 1.00 87.06 176 TYR A O 1
ATOM 1361 N N . THR A 1 177 ? -6.324 10.941 16.798 1.00 90.81 177 THR A N 1
ATOM 1362 C CA . THR A 1 177 ? -7.755 11.231 16.746 1.00 90.81 177 THR A CA 1
ATOM 1363 C C . THR A 1 177 ? -8.323 10.746 15.410 1.00 90.81 177 THR A C 1
ATOM 1365 O O . THR A 1 177 ? -7.590 10.635 14.426 1.00 90.81 177 THR A O 1
ATOM 1368 N N . ALA A 1 178 ? -9.624 10.469 15.362 1.00 88.31 178 ALA A N 1
ATOM 1369 C CA . ALA A 1 178 ? -10.342 10.111 14.141 1.00 88.31 178 ALA A CA 1
ATOM 1370 C C . ALA A 1 178 ? -10.019 10.989 12.906 1.00 88.31 178 ALA A C 1
ATOM 1372 O O . ALA A 1 178 ? -9.623 10.428 11.878 1.00 88.31 178 ALA A O 1
ATOM 1373 N N . PRO A 1 179 ? -10.099 12.336 12.968 1.00 88.50 179 PRO A N 1
ATOM 1374 C CA . PRO A 1 179 ? -9.773 13.178 11.816 1.00 88.50 179 PRO A CA 1
ATOM 1375 C C . PRO A 1 179 ? -8.286 13.121 11.441 1.00 88.50 179 PRO A C 1
ATOM 1377 O O . PRO A 1 179 ? -7.964 12.993 10.260 1.00 88.50 179 PRO A O 1
ATOM 1380 N N . ASP A 1 180 ? -7.379 13.132 12.425 1.00 87.19 180 ASP A N 1
ATOM 1381 C CA . ASP A 1 180 ? -5.934 13.048 12.164 1.00 87.19 180 ASP A CA 1
ATOM 1382 C C . ASP A 1 180 ? -5.558 11.713 11.509 1.00 87.19 180 ASP A C 1
ATOM 1384 O O . ASP A 1 180 ? -4.680 11.646 10.644 1.00 87.19 180 ASP A O 1
ATOM 1388 N N . PHE A 1 181 ? -6.211 10.629 11.933 1.00 89.56 181 PHE A N 1
ATOM 1389 C CA . PHE A 1 181 ? -5.983 9.301 11.387 1.00 89.56 181 PHE A CA 1
ATOM 1390 C C . PHE A 1 181 ? -6.514 9.188 9.954 1.00 89.56 181 PHE A C 1
ATOM 1392 O O . PHE A 1 181 ? -5.796 8.701 9.082 1.00 89.56 181 PHE A O 1
ATOM 1399 N N . ALA A 1 182 ? -7.712 9.711 9.675 1.00 88.62 182 ALA A N 1
ATOM 1400 C CA . ALA A 1 182 ? -8.268 9.753 8.323 1.00 88.62 182 ALA A CA 1
ATOM 1401 C C . ALA A 1 182 ? -7.408 10.591 7.362 1.00 88.62 182 ALA A C 1
ATOM 1403 O O . ALA A 1 182 ? -7.156 10.176 6.230 1.00 88.62 182 ALA A O 1
ATOM 1404 N N . GLU A 1 183 ? -6.915 11.751 7.805 1.00 85.50 183 GLU A N 1
ATOM 1405 C CA . GLU A 1 183 ? -6.012 12.583 7.004 1.00 85.50 183 GLU A CA 1
ATOM 1406 C C . GLU A 1 183 ? -4.681 11.867 6.732 1.00 85.50 183 GLU A C 1
ATOM 1408 O O . GLU A 1 183 ? -4.161 11.905 5.614 1.00 85.50 183 GLU A O 1
ATOM 1413 N N . MET A 1 184 ? -4.144 11.165 7.732 1.00 86.19 184 MET A N 1
ATOM 1414 C CA . MET A 1 184 ? -2.941 10.349 7.576 1.00 86.19 184 MET A CA 1
ATOM 1415 C C . MET A 1 184 ? -3.153 9.225 6.558 1.00 86.19 184 MET A C 1
ATOM 1417 O O . MET A 1 184 ? -2.309 9.058 5.678 1.00 86.19 184 MET A O 1
ATOM 1421 N N . LEU A 1 185 ? -4.281 8.509 6.620 1.00 86.62 185 LEU A N 1
ATOM 1422 C CA . LEU A 1 185 ? -4.623 7.473 5.644 1.00 86.62 185 LEU A CA 1
ATOM 1423 C C . LEU A 1 185 ? -4.818 8.044 4.236 1.00 86.62 185 LEU A C 1
ATOM 1425 O O . LEU A 1 185 ? -4.339 7.433 3.286 1.00 86.62 185 LEU A O 1
ATOM 1429 N N . ARG A 1 186 ? -5.434 9.228 4.087 1.00 83.12 186 ARG A N 1
ATOM 1430 C CA . ARG A 1 186 ? -5.510 9.934 2.793 1.00 83.12 186 ARG A CA 1
ATOM 1431 C C . ARG A 1 186 ? -4.124 10.209 2.232 1.00 83.12 186 ARG A C 1
ATOM 1433 O O . ARG A 1 186 ? -3.827 9.779 1.127 1.00 83.12 186 ARG A O 1
ATOM 1440 N N . LYS A 1 187 ? -3.253 10.844 3.016 1.00 78.50 187 LYS A N 1
ATOM 1441 C CA . LYS A 1 187 ? -1.879 11.148 2.590 1.00 78.50 187 LYS A CA 1
ATOM 1442 C C . LYS A 1 187 ? -1.089 9.882 2.268 1.00 78.50 187 LYS A C 1
ATOM 1444 O O . LYS A 1 187 ? -0.315 9.863 1.317 1.00 78.50 187 LYS A O 1
ATOM 1449 N N . LYS A 1 188 ? -1.285 8.816 3.049 1.00 75.69 188 LYS A N 1
ATOM 1450 C CA . LYS A 1 188 ? -0.667 7.508 2.805 1.00 75.69 188 LYS A CA 1
ATOM 1451 C C . LYS A 1 188 ? -1.182 6.895 1.501 1.00 75.69 188 LYS A C 1
ATOM 1453 O O . LYS A 1 188 ? -0.378 6.371 0.742 1.00 75.69 188 LYS A O 1
ATOM 1458 N N . TRP A 1 189 ? -2.475 7.004 1.212 1.00 77.75 189 TRP A N 1
ATOM 1459 C CA . TRP A 1 189 ? -3.076 6.549 -0.042 1.00 77.75 189 TRP A CA 1
ATOM 1460 C C . TRP A 1 189 ? -2.590 7.358 -1.246 1.00 77.75 189 TRP A C 1
ATOM 1462 O O . TRP A 1 189 ? -2.205 6.773 -2.248 1.00 77.75 189 TRP A O 1
ATOM 1472 N N . GLU A 1 190 ? -2.492 8.681 -1.128 1.00 73.06 190 GLU A N 1
ATOM 1473 C CA . GLU A 1 190 ? -1.916 9.536 -2.174 1.00 73.06 190 GLU A CA 1
ATOM 1474 C C . GLU A 1 190 ? -0.442 9.197 -2.449 1.00 73.06 190 GLU A C 1
ATOM 1476 O O . GLU A 1 190 ? 0.018 9.283 -3.586 1.00 73.06 190 GLU A O 1
ATOM 1481 N N . PHE A 1 191 ? 0.304 8.801 -1.413 1.00 62.00 191 PHE A N 1
ATOM 1482 C CA . PHE A 1 191 ? 1.734 8.517 -1.516 1.00 62.00 191 PHE A CA 1
ATOM 1483 C C . PHE A 1 191 ? 2.055 7.086 -1.978 1.00 62.00 191 PHE A C 1
ATOM 1485 O O . PHE A 1 191 ? 2.954 6.901 -2.797 1.00 62.00 191 PHE A O 1
ATOM 1492 N N . LEU A 1 192 ? 1.349 6.080 -1.453 1.00 61.16 192 LEU A N 1
ATOM 1493 C CA . LEU A 1 192 ? 1.601 4.653 -1.712 1.00 61.16 192 LEU A CA 1
ATOM 1494 C C . LEU A 1 192 ? 0.611 4.031 -2.703 1.00 61.16 192 LEU A C 1
ATOM 1496 O O . LEU A 1 192 ? 0.940 3.058 -3.367 1.00 61.16 192 LEU A O 1
ATOM 1500 N N . GLY A 1 193 ? -0.601 4.571 -2.796 1.00 57.50 193 GLY A N 1
ATOM 1501 C CA . GLY A 1 193 ? -1.735 3.911 -3.434 1.00 57.50 193 GLY A CA 1
ATOM 1502 C C . GLY A 1 193 ? -2.345 4.683 -4.596 1.00 57.50 193 GLY A C 1
ATOM 1503 O O . GLY A 1 193 ? -3.551 4.588 -4.801 1.00 57.50 193 GLY A O 1
ATOM 1504 N N . ALA A 1 194 ? -1.532 5.392 -5.388 1.00 55.28 194 ALA A N 1
ATOM 1505 C CA . ALA A 1 194 ? -1.985 6.039 -6.628 1.00 55.28 194 ALA A CA 1
ATOM 1506 C C . ALA A 1 194 ? -2.739 5.072 -7.576 1.00 55.28 194 ALA A C 1
ATOM 1508 O O . ALA A 1 194 ? -3.618 5.497 -8.329 1.00 55.28 194 ALA A O 1
ATOM 1509 N N . ASP A 1 195 ? -2.446 3.770 -7.480 1.00 56.09 195 ASP A N 1
ATOM 1510 C CA . ASP A 1 195 ? -3.097 2.694 -8.237 1.00 56.09 195 ASP A CA 1
ATOM 1511 C C . ASP A 1 195 ? -4.041 1.821 -7.400 1.00 56.09 195 ASP A C 1
ATOM 1513 O O . ASP A 1 195 ? -4.756 0.987 -7.956 1.00 56.09 195 ASP A O 1
ATOM 1517 N N . VAL A 1 196 ? -4.105 2.034 -6.081 1.00 65.00 196 VAL A N 1
ATOM 1518 C CA . VAL A 1 196 ? -5.029 1.321 -5.193 1.00 65.00 196 VAL A CA 1
ATOM 1519 C C . VAL A 1 196 ? -6.418 1.904 -5.401 1.00 65.00 196 VAL A C 1
ATOM 1521 O O . VAL A 1 196 ? -6.734 3.002 -4.936 1.00 65.00 196 VAL A O 1
ATOM 1524 N N . ARG A 1 197 ? -7.236 1.178 -6.163 1.00 66.50 197 ARG A N 1
ATOM 1525 C CA . ARG A 1 197 ? -8.586 1.607 -6.553 1.00 66.50 197 ARG A CA 1
ATOM 1526 C C . ARG A 1 197 ? -9.675 0.822 -5.859 1.00 66.50 197 ARG A C 1
ATOM 1528 O O . ARG A 1 197 ? -10.821 1.257 -5.910 1.00 66.50 197 ARG A O 1
ATOM 1535 N N . ASP A 1 198 ? -9.328 -0.290 -5.226 1.00 72.44 198 ASP A N 1
ATOM 1536 C CA . ASP A 1 198 ? -10.250 -1.138 -4.503 1.00 72.44 198 ASP A CA 1
ATOM 1537 C C . ASP A 1 198 ? -10.124 -1.022 -2.988 1.00 72.44 198 ASP A C 1
ATOM 1539 O O . ASP A 1 198 ? -9.095 -0.668 -2.413 1.00 72.44 198 ASP A O 1
ATOM 1543 N N . LEU A 1 199 ? -11.266 -1.257 -2.351 1.00 74.56 199 LEU A N 1
ATOM 1544 C CA . LEU A 1 199 ? -11.432 -1.102 -0.920 1.00 74.56 199 LEU A CA 1
ATOM 1545 C C . LEU A 1 199 ? -10.658 -2.164 -0.139 1.00 74.56 199 LEU A C 1
ATOM 1547 O O . LEU A 1 199 ? -10.186 -1.867 0.951 1.00 74.56 199 LEU A O 1
ATOM 1551 N N . GLU A 1 200 ? -10.534 -3.378 -0.670 1.00 71.06 200 GLU A N 1
ATOM 1552 C CA . GLU A 1 200 ? -9.846 -4.467 0.022 1.00 71.06 200 GLU A CA 1
ATOM 1553 C C . GLU A 1 200 ? -8.342 -4.195 0.061 1.00 71.06 200 GLU A C 1
ATOM 1555 O O . GLU A 1 200 ? -7.774 -4.120 1.147 1.00 71.06 200 GLU A O 1
ATOM 1560 N N . THR A 1 201 ? -7.725 -3.876 -1.075 1.00 70.56 201 THR A N 1
ATOM 1561 C CA . THR A 1 201 ? -6.322 -3.460 -1.160 1.00 70.56 201 THR A CA 1
ATOM 1562 C C . THR A 1 201 ? -6.064 -2.168 -0.390 1.00 70.56 201 THR A C 1
ATOM 1564 O O . THR A 1 201 ? -5.044 -2.055 0.289 1.00 70.56 201 THR A O 1
ATOM 1567 N N . PHE A 1 202 ? -6.989 -1.199 -0.397 1.00 81.06 202 PHE A N 1
ATOM 1568 C CA . PHE A 1 202 ? -6.863 -0.034 0.482 1.00 81.06 202 PHE A CA 1
ATOM 1569 C C . PHE A 1 202 ? -6.823 -0.447 1.955 1.00 81.06 202 PHE A C 1
ATOM 1571 O O . PHE A 1 202 ? -5.982 0.045 2.704 1.00 81.06 202 PHE A O 1
ATOM 1578 N N . ILE A 1 203 ? -7.704 -1.345 2.393 1.00 80.88 203 ILE A N 1
ATOM 1579 C CA . ILE A 1 203 ? -7.732 -1.780 3.787 1.00 80.88 203 ILE A CA 1
ATOM 1580 C C . ILE A 1 203 ? -6.459 -2.555 4.132 1.00 80.88 203 ILE A C 1
ATOM 1582 O O . ILE A 1 203 ? -5.820 -2.239 5.133 1.00 80.88 203 ILE A O 1
ATOM 1586 N N . ASP A 1 204 ? -6.061 -3.518 3.311 1.00 72.81 204 ASP A N 1
ATOM 1587 C CA . ASP A 1 204 ? -4.942 -4.411 3.600 1.00 72.81 204 ASP A CA 1
ATOM 1588 C C . ASP A 1 204 ? -3.581 -3.704 3.485 1.00 72.81 204 ASP A C 1
ATOM 1590 O O . ASP A 1 204 ? -2.751 -3.820 4.382 1.00 72.81 204 ASP A O 1
ATOM 1594 N N . GLU A 1 205 ? -3.356 -2.882 2.459 1.00 72.62 205 GLU A N 1
ATOM 1595 C CA . GLU A 1 205 ? -2.035 -2.278 2.224 1.00 72.62 205 GLU A CA 1
ATOM 1596 C C . GLU A 1 205 ? -1.900 -0.873 2.841 1.00 72.62 205 GLU A C 1
ATOM 1598 O O . GLU A 1 205 ? -0.844 -0.468 3.350 1.00 72.62 205 GLU A O 1
ATOM 1603 N N . ILE A 1 206 ? -2.986 -0.095 2.834 1.00 76.88 206 ILE A N 1
ATOM 1604 C CA . ILE A 1 206 ? -2.954 1.310 3.253 1.00 76.88 206 ILE A CA 1
ATOM 1605 C C . ILE A 1 206 ? -3.477 1.477 4.676 1.00 76.88 206 ILE A C 1
ATOM 1607 O O . ILE A 1 206 ? -2.814 2.130 5.487 1.00 76.88 206 ILE A O 1
ATOM 1611 N N . ALA A 1 207 ? -4.620 0.885 5.009 1.00 77.62 207 ALA A N 1
ATOM 1612 C CA . ALA A 1 207 ? -5.244 1.081 6.308 1.00 77.62 207 ALA A CA 1
ATOM 1613 C C . ALA A 1 207 ? -4.657 0.178 7.393 1.00 77.62 207 ALA A C 1
ATOM 1615 O O . ALA A 1 207 ? -4.625 0.612 8.532 1.00 77.62 207 ALA A O 1
ATOM 1616 N N . THR A 1 208 ? -4.171 -1.025 7.078 1.00 68.81 208 THR A N 1
ATOM 1617 C CA . THR A 1 208 ? -3.791 -2.004 8.109 1.00 68.81 208 THR A CA 1
ATOM 1618 C C . THR A 1 208 ? -2.424 -1.705 8.713 1.00 68.81 208 THR A C 1
ATOM 1620 O O . THR A 1 208 ? -2.336 -1.581 9.930 1.00 68.81 208 THR A O 1
ATOM 1623 N N . ASP A 1 209 ? -1.375 -1.490 7.916 1.00 69.44 209 ASP A N 1
ATOM 1624 C CA . ASP A 1 209 ? -0.012 -1.463 8.460 1.00 69.44 209 ASP A CA 1
ATOM 1625 C C . ASP A 1 209 ? 0.538 -0.088 8.841 1.00 69.44 209 ASP A C 1
ATOM 1627 O O . ASP A 1 209 ? 0.552 0.873 8.057 1.00 69.44 209 ASP A O 1
ATOM 1631 N N . ALA A 1 210 ? 1.122 -0.014 10.037 1.00 62.00 210 ALA A N 1
ATOM 1632 C CA . ALA A 1 210 ? 1.859 1.161 10.465 1.00 62.00 210 ALA A CA 1
ATOM 1633 C C . ALA A 1 210 ? 3.212 1.283 9.759 1.00 62.00 210 ALA A C 1
ATOM 1635 O O . ALA A 1 210 ? 4.080 0.422 9.888 1.00 62.00 210 ALA A O 1
ATOM 1636 N N . PHE A 1 211 ? 3.441 2.439 9.128 1.00 56.97 211 PHE A N 1
ATOM 1637 C CA . PHE A 1 211 ? 4.623 2.756 8.305 1.00 56.97 211 PHE A CA 1
ATOM 1638 C C . PHE A 1 211 ? 5.981 2.450 8.970 1.00 56.97 211 PHE A C 1
ATOM 1640 O O . PHE A 1 211 ? 6.985 2.260 8.297 1.00 56.97 211 PHE A O 1
ATOM 1647 N N . SER A 1 212 ? 6.038 2.456 10.306 1.00 53.66 212 SER A N 1
ATOM 1648 C CA . SER A 1 212 ? 7.277 2.270 11.069 1.00 53.66 212 SER A CA 1
ATOM 1649 C C . SER A 1 212 ? 7.542 0.846 11.555 1.00 53.66 212 SER A C 1
ATOM 1651 O O . SER A 1 212 ? 8.651 0.582 12.013 1.00 53.66 212 SER A O 1
ATOM 1653 N N . THR A 1 213 ? 6.534 -0.024 11.567 1.00 59.28 213 THR A N 1
ATOM 1654 C CA . THR A 1 213 ? 6.625 -1.349 12.212 1.00 59.28 213 THR A CA 1
ATOM 1655 C C . THR A 1 213 ? 5.989 -2.467 11.405 1.00 59.28 213 THR A C 1
ATOM 1657 O O . THR A 1 213 ? 6.244 -3.614 11.747 1.00 59.28 213 THR A O 1
ATOM 1660 N N . MET A 1 214 ? 5.212 -2.152 10.359 1.00 63.25 214 MET A N 1
ATOM 1661 C CA . MET A 1 214 ? 4.481 -3.139 9.552 1.00 63.25 214 MET A CA 1
ATOM 1662 C C . MET A 1 214 ? 3.628 -4.059 10.441 1.00 63.25 214 MET A C 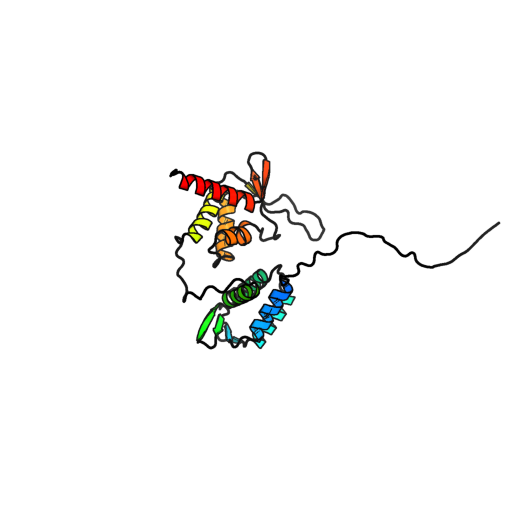1
ATOM 1664 O O . MET A 1 214 ? 3.622 -5.274 10.298 1.00 63.25 214 MET A O 1
ATOM 1668 N N . GLU A 1 215 ? 3.027 -3.455 11.467 1.00 71.12 215 GLU A N 1
ATOM 1669 C CA . GLU A 1 215 ? 2.112 -4.110 12.395 1.00 71.12 215 GLU A CA 1
ATOM 1670 C C . GLU A 1 215 ? 0.754 -3.397 12.286 1.00 71.12 215 GLU A C 1
ATOM 1672 O O . GLU A 1 215 ? 0.731 -2.178 12.036 1.00 71.12 215 GLU A O 1
ATOM 1677 N N . PRO A 1 216 ? -0.359 -4.113 12.525 1.00 78.62 216 PRO A N 1
ATOM 1678 C CA . PRO A 1 216 ? -1.687 -3.572 12.314 1.00 78.62 216 PRO A CA 1
ATOM 1679 C C . PRO A 1 216 ? -2.007 -2.429 13.283 1.00 78.62 216 PRO A C 1
ATOM 1681 O O . PRO A 1 216 ? -1.694 -2.491 14.480 1.00 78.62 216 PRO A O 1
ATOM 1684 N N . TYR A 1 217 ? -2.671 -1.386 12.784 1.00 85.88 217 TYR A N 1
ATOM 1685 C CA . TYR A 1 217 ? -3.282 -0.368 13.637 1.00 85.88 217 TYR A CA 1
ATOM 1686 C C . TYR A 1 217 ? -4.415 -0.967 14.475 1.00 85.88 217 TYR A C 1
ATOM 1688 O O . TYR A 1 217 ? -5.112 -1.899 14.067 1.00 85.88 217 TYR A O 1
ATOM 1696 N N . ARG A 1 218 ? -4.621 -0.385 15.656 1.00 88.88 218 ARG A N 1
ATOM 1697 C CA . ARG A 1 218 ? -5.711 -0.758 16.560 1.00 88.88 218 ARG A CA 1
ATOM 1698 C C . ARG A 1 218 ? -6.689 0.381 16.754 1.00 88.88 218 ARG A C 1
ATOM 1700 O O . ARG A 1 218 ? -6.303 1.548 16.704 1.00 88.88 218 ARG A O 1
ATOM 1707 N N . VAL A 1 219 ? -7.934 0.018 17.003 1.00 90.25 219 VAL A N 1
ATOM 1708 C CA . VAL A 1 219 ? -9.016 0.926 17.367 1.00 90.25 219 VAL A CA 1
ATOM 1709 C C . VAL A 1 219 ? -9.221 0.785 18.862 1.00 90.25 219 VAL A C 1
ATOM 1711 O O . VAL A 1 219 ? -9.414 -0.321 19.354 1.00 90.25 219 VAL A O 1
ATOM 1714 N N . LEU A 1 220 ? -9.098 1.893 19.581 1.00 89.44 220 LEU A N 1
ATOM 1715 C CA . LEU A 1 220 ? -9.407 2.003 20.995 1.00 89.44 220 LEU A CA 1
ATOM 1716 C C . LEU A 1 220 ? -10.771 2.673 21.125 1.00 89.44 220 LEU A C 1
ATOM 1718 O O . LEU A 1 220 ? -10.938 3.829 20.717 1.00 89.44 220 LEU A O 1
ATOM 1722 N N . HIS A 1 221 ? -11.700 1.940 21.721 1.00 89.06 221 HIS A N 1
ATOM 1723 C CA . HIS A 1 221 ? -13.057 2.394 21.956 1.00 89.06 221 HIS A CA 1
ATOM 1724 C C . HIS A 1 221 ? -13.181 3.261 23.208 1.00 89.06 221 HIS A C 1
ATOM 1726 O O . HIS A 1 221 ? -12.346 3.204 24.115 1.00 89.06 221 HIS A O 1
ATOM 1732 N N . GLU A 1 222 ? -14.272 4.027 23.300 1.00 82.69 222 GLU A N 1
ATOM 1733 C CA . GLU A 1 222 ? -14.599 4.820 24.497 1.00 82.69 222 GLU A CA 1
ATOM 1734 C C . GLU A 1 222 ? -14.744 3.959 25.771 1.00 82.69 222 GLU A C 1
ATOM 1736 O O . GLU A 1 222 ? -14.503 4.444 26.877 1.00 82.69 222 GLU A O 1
ATOM 1741 N N . ASP A 1 223 ? -15.098 2.676 25.633 1.00 80.31 223 ASP A N 1
ATOM 1742 C CA . ASP A 1 223 ? -15.199 1.718 26.743 1.00 80.31 223 ASP A CA 1
ATOM 1743 C C . ASP A 1 223 ? -13.840 1.123 27.173 1.00 80.31 223 ASP A C 1
ATOM 1745 O O . ASP A 1 223 ? -13.767 0.351 28.133 1.00 80.31 223 ASP A O 1
ATOM 1749 N N . GLY A 1 224 ? -12.757 1.511 26.492 1.00 80.75 224 GLY A N 1
ATOM 1750 C CA . GLY A 1 224 ? -11.398 1.039 26.734 1.00 80.75 224 GLY A CA 1
ATOM 1751 C C . GLY A 1 224 ? -11.072 -0.308 26.086 1.00 80.75 224 GLY A C 1
ATOM 1752 O O . GLY A 1 224 ? -9.972 -0.821 26.305 1.00 80.75 224 GLY A O 1
ATOM 1753 N N . SER A 1 225 ? -11.987 -0.889 25.306 1.00 86.31 225 SER A N 1
ATOM 1754 C CA . SER A 1 225 ? -11.694 -2.077 24.507 1.00 86.31 225 SER A CA 1
ATOM 1755 C C . SER A 1 225 ? -10.818 -1.727 23.300 1.00 86.31 225 SER A C 1
ATOM 1757 O O . SER A 1 225 ? -10.878 -0.623 22.758 1.00 86.31 225 SER A O 1
ATOM 1759 N N . GLU A 1 226 ? -9.953 -2.665 22.908 1.00 89.25 226 GLU A N 1
ATOM 1760 C CA . GLU A 1 226 ? -9.101 -2.533 21.726 1.00 89.25 226 GLU A CA 1
ATOM 1761 C C . GLU A 1 226 ? -9.422 -3.645 20.725 1.00 89.25 226 GLU A C 1
ATOM 1763 O O . GLU A 1 226 ? -9.343 -4.828 21.072 1.00 89.25 226 GLU A O 1
ATOM 1768 N N . GLU A 1 227 ? -9.676 -3.280 19.472 1.00 90.88 227 GLU A N 1
ATOM 1769 C CA . GLU A 1 227 ? -9.791 -4.224 18.360 1.00 90.88 227 GLU A CA 1
ATOM 1770 C C . GLU A 1 227 ? -8.868 -3.852 17.189 1.00 90.88 227 GLU A C 1
ATOM 1772 O O . GLU A 1 227 ? -8.209 -2.809 17.180 1.00 90.88 227 GLU A O 1
ATOM 1777 N N . GLU A 1 228 ? -8.745 -4.752 16.217 1.00 87.50 228 GLU A N 1
ATOM 1778 C CA . GLU A 1 228 ? -7.927 -4.518 15.029 1.00 87.50 228 GLU A CA 1
ATOM 1779 C C . GLU A 1 228 ? -8.672 -3.638 14.022 1.00 87.50 228 GLU A C 1
ATOM 1781 O O . GLU A 1 228 ? -9.841 -3.878 13.718 1.00 87.50 228 GLU A O 1
ATOM 1786 N N . LEU A 1 229 ? -7.974 -2.650 13.454 1.00 86.69 229 LEU A N 1
ATOM 1787 C CA . LEU A 1 229 ? -8.570 -1.691 12.525 1.00 86.69 229 LEU A CA 1
ATOM 1788 C C . LEU A 1 229 ? -9.248 -2.347 11.322 1.00 86.69 229 LEU A C 1
ATOM 1790 O O . LEU A 1 229 ? -10.312 -1.891 10.910 1.00 86.69 229 LEU A O 1
ATOM 1794 N N . ARG A 1 230 ? -8.657 -3.411 10.774 1.00 84.00 230 ARG A N 1
ATOM 1795 C CA . ARG A 1 230 ? -9.210 -4.133 9.627 1.00 84.00 230 ARG A CA 1
ATOM 1796 C C . ARG A 1 230 ? -10.605 -4.678 9.928 1.00 84.00 230 ARG A C 1
ATOM 1798 O O . ARG A 1 230 ? -11.548 -4.403 9.188 1.00 84.00 230 ARG A O 1
ATOM 1805 N N . GLY A 1 231 ? -10.726 -5.437 11.018 1.00 84.38 231 GLY A N 1
ATOM 1806 C CA . GLY A 1 231 ? -11.987 -6.045 11.444 1.00 84.38 231 GLY A CA 1
ATOM 1807 C C . GLY A 1 231 ? -13.054 -4.994 11.733 1.00 84.38 231 GLY A C 1
ATOM 1808 O O . GLY A 1 231 ? -14.156 -5.069 11.184 1.00 84.38 231 GLY A O 1
ATOM 1809 N N . TRP A 1 232 ? -12.683 -3.967 12.498 1.00 91.00 232 TRP A N 1
ATOM 1810 C CA . TRP A 1 232 ? -13.566 -2.855 12.828 1.00 91.00 232 TRP A CA 1
ATOM 1811 C C . TRP A 1 232 ? -14.091 -2.141 11.579 1.00 91.00 232 TRP A C 1
ATOM 1813 O O . TRP A 1 232 ? -15.296 -1.957 11.407 1.00 91.00 232 TRP A O 1
ATOM 1823 N N . LEU A 1 233 ? -13.192 -1.754 10.669 1.00 87.31 233 LEU A N 1
ATOM 1824 C CA . LEU A 1 233 ? -13.535 -0.948 9.501 1.00 87.31 233 LEU A CA 1
ATOM 1825 C C . LEU A 1 233 ? -14.447 -1.713 8.536 1.00 87.31 233 LEU A C 1
ATOM 1827 O O . LEU A 1 233 ? -15.425 -1.148 8.043 1.00 87.31 233 LEU A O 1
ATOM 1831 N N . LEU A 1 234 ? -14.178 -3.005 8.315 1.00 84.69 234 LEU A N 1
ATOM 1832 C CA . LEU A 1 234 ? -15.040 -3.876 7.512 1.00 84.69 234 LEU A CA 1
ATOM 1833 C C . LEU A 1 234 ? -16.445 -3.995 8.114 1.00 84.69 234 LEU A C 1
ATOM 1835 O O . LEU A 1 234 ? -17.431 -3.885 7.383 1.00 84.69 234 LEU A O 1
ATOM 1839 N N . ALA A 1 235 ? -16.551 -4.145 9.438 1.00 85.12 235 ALA A N 1
ATOM 1840 C CA . ALA A 1 235 ? -17.839 -4.200 10.122 1.00 85.12 235 ALA A CA 1
ATOM 1841 C C . ALA A 1 235 ? -18.630 -2.885 9.979 1.00 85.12 235 ALA A C 1
ATOM 1843 O O . ALA A 1 235 ? -19.833 -2.912 9.708 1.00 85.12 235 ALA A O 1
ATOM 1844 N N . GLN A 1 236 ? -17.968 -1.727 10.090 1.00 87.31 236 GLN A N 1
ATOM 1845 C CA . GLN A 1 236 ? -18.606 -0.418 9.897 1.00 87.31 236 GLN A CA 1
ATOM 1846 C C . GLN A 1 236 ? -19.094 -0.210 8.455 1.00 87.31 236 GLN A C 1
ATOM 1848 O O . GLN A 1 236 ? -20.182 0.326 8.226 1.00 87.31 236 GLN A O 1
ATOM 1853 N N . LEU A 1 237 ? -18.305 -0.645 7.471 1.00 84.88 237 LEU A N 1
ATOM 1854 C CA . LEU A 1 237 ? -18.667 -0.576 6.055 1.00 84.88 237 LEU A CA 1
ATOM 1855 C C . LEU A 1 237 ? -19.879 -1.458 5.740 1.00 84.88 237 LEU A C 1
ATOM 1857 O O . LEU A 1 237 ? -20.788 -1.010 5.037 1.00 84.88 237 LEU A O 1
ATOM 1861 N N . ASP A 1 238 ? -19.926 -2.675 6.282 1.00 83.81 238 ASP A N 1
ATOM 1862 C CA . ASP A 1 238 ? -21.069 -3.576 6.122 1.00 83.81 238 ASP A CA 1
ATOM 1863 C C . ASP A 1 238 ? -22.335 -3.003 6.778 1.00 83.81 238 ASP A C 1
ATOM 1865 O O . ASP A 1 238 ? -23.383 -2.905 6.135 1.00 83.81 238 ASP A O 1
ATOM 1869 N N . ALA A 1 239 ? -22.216 -2.486 8.006 1.00 82.12 239 ALA A N 1
ATOM 1870 C CA . ALA A 1 239 ? -23.315 -1.823 8.705 1.00 82.12 239 ALA A CA 1
ATOM 1871 C C . ALA A 1 239 ? -23.863 -0.621 7.916 1.00 82.12 239 ALA A C 1
ATOM 1873 O O . ALA A 1 239 ? -25.081 -0.451 7.793 1.00 82.12 239 ALA A O 1
ATOM 1874 N N . ARG A 1 240 ? -22.979 0.191 7.322 1.00 79.81 240 ARG A N 1
ATOM 1875 C CA . ARG A 1 240 ? -23.363 1.331 6.478 1.00 79.81 240 ARG A CA 1
ATOM 1876 C C . ARG A 1 240 ? -24.048 0.886 5.186 1.00 79.81 240 ARG A C 1
ATOM 1878 O O . ARG A 1 240 ? -25.073 1.460 4.820 1.00 79.81 240 ARG A O 1
ATOM 1885 N N . ARG A 1 241 ? -23.544 -0.157 4.516 1.00 78.62 241 ARG A N 1
ATOM 1886 C CA . ARG A 1 241 ? -24.191 -0.750 3.330 1.00 78.62 241 ARG A CA 1
ATOM 1887 C C . ARG A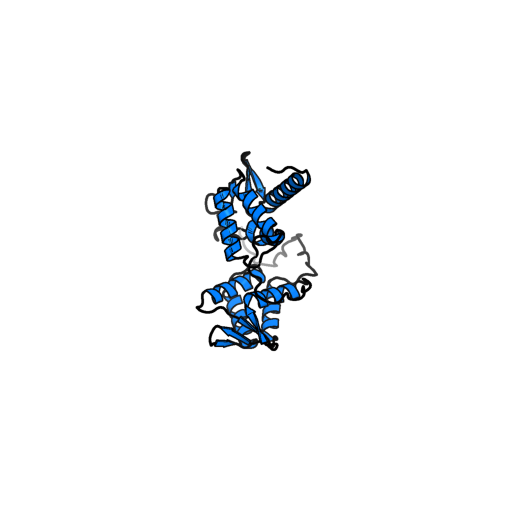 1 241 ? -25.576 -1.295 3.669 1.00 78.62 241 ARG A C 1
ATOM 1889 O O . ARG A 1 241 ? -26.530 -1.032 2.939 1.00 78.62 241 ARG A O 1
ATOM 1896 N N . ALA A 1 242 ? -25.708 -1.985 4.799 1.00 75.50 242 ALA A N 1
ATOM 1897 C CA . ALA A 1 242 ? -26.981 -2.503 5.283 1.00 75.50 242 ALA A CA 1
ATOM 1898 C C . ALA A 1 242 ? -27.978 -1.381 5.631 1.00 75.50 242 ALA A C 1
ATOM 1900 O O . ALA A 1 242 ? -29.173 -1.532 5.377 1.00 75.50 242 ALA A O 1
ATOM 1901 N N . ALA A 1 243 ? -27.514 -0.253 6.178 1.00 75.88 243 ALA A N 1
ATOM 1902 C CA . ALA A 1 243 ? -28.352 0.917 6.454 1.00 75.88 243 ALA A CA 1
ATOM 1903 C C . ALA A 1 243 ? -28.855 1.593 5.164 1.00 75.88 243 ALA A C 1
ATOM 1905 O O . ALA A 1 243 ? -30.046 1.893 5.047 1.00 75.88 243 ALA A O 1
ATOM 1906 N N . LEU A 1 244 ? -27.977 1.750 4.168 1.00 71.88 244 LEU A N 1
ATOM 1907 C CA . LEU A 1 244 ? -28.323 2.298 2.852 1.00 71.88 244 LEU A CA 1
ATOM 1908 C C . LEU A 1 244 ? -29.299 1.385 2.092 1.00 71.88 244 LEU A C 1
ATOM 1910 O O . LEU A 1 244 ? -30.277 1.863 1.519 1.00 71.88 244 LEU A O 1
ATOM 1914 N N . ALA A 1 245 ? -29.095 0.065 2.145 1.00 69.56 245 ALA A N 1
ATOM 1915 C CA . ALA A 1 245 ? -29.984 -0.922 1.528 1.00 69.56 245 ALA A CA 1
ATOM 1916 C C . ALA A 1 245 ? -31.386 -0.959 2.165 1.00 69.56 245 ALA A C 1
ATOM 1918 O O . ALA A 1 245 ? -32.359 -1.327 1.510 1.00 69.56 245 ALA A O 1
ATOM 1919 N N . LYS A 1 246 ? -31.507 -0.548 3.432 1.00 70.38 246 LYS A N 1
ATOM 1920 C CA . LYS A 1 246 ? -32.784 -0.437 4.153 1.00 70.38 246 LYS A CA 1
ATOM 1921 C C . LYS A 1 246 ? -33.510 0.897 3.913 1.00 70.38 246 LYS A C 1
ATOM 1923 O O . LYS A 1 246 ? -34.541 1.134 4.535 1.00 70.38 246 LYS A O 1
ATOM 1928 N N . GLY A 1 247 ? -33.016 1.747 3.006 1.00 53.22 247 GLY A N 1
ATOM 1929 C CA . GLY A 1 247 ? -33.667 3.004 2.618 1.00 53.22 247 GLY A CA 1
ATOM 1930 C C . GLY A 1 247 ? -33.444 4.171 3.585 1.00 53.22 247 GLY A C 1
ATOM 1931 O O . GLY A 1 247 ? -34.150 5.173 3.495 1.00 53.22 247 GLY A O 1
ATOM 1932 N N . GLY A 1 248 ? -32.480 4.067 4.504 1.00 46.75 248 GLY A N 1
ATOM 1933 C CA . GLY A 1 248 ? -32.113 5.163 5.397 1.00 46.75 248 GLY A CA 1
ATOM 1934 C C . GLY A 1 248 ? -31.143 6.127 4.720 1.00 46.75 248 GLY A C 1
ATOM 1935 O O . GLY A 1 248 ? -29.935 5.905 4.752 1.00 46.75 248 GLY A O 1
ATOM 1936 N N . ALA A 1 249 ? -31.661 7.195 4.115 1.00 35.78 249 ALA A N 1
ATOM 1937 C CA . ALA A 1 249 ? -30.867 8.405 3.909 1.00 35.78 249 ALA A CA 1
ATOM 1938 C C . ALA A 1 249 ? -30.592 9.070 5.280 1.00 35.78 249 ALA A C 1
ATOM 1940 O O . ALA A 1 249 ? -31.450 8.958 6.162 1.00 35.78 249 ALA A O 1
ATOM 1941 N N . PRO A 1 250 ? -29.429 9.721 5.488 1.00 45.94 250 PRO A N 1
ATOM 1942 C CA . PRO A 1 250 ? -29.247 10.630 6.619 1.00 45.94 250 PRO A CA 1
ATOM 1943 C C . PRO A 1 250 ? -30.225 11.812 6.567 1.00 45.94 250 PRO A C 1
ATOM 1945 O O . PRO A 1 250 ? -30.610 12.218 5.444 1.00 45.94 250 PRO A O 1
#